Protein AF-A0AAP3Q0Z0-F1 (afdb_monomer_lite)

Radius of gyration: 63.77 Å; chains: 1; bounding box: 153×50×154 Å

Organism: NCBI:txid39491

pLDDT: mean 90.24, std 9.77, range [39.03, 97.56]

Foldseek 3Di:
DDDPVLVLVVVLLVVLVVCVCVLQVQWAWPDKDWDSPDPDIDIDTDTFGKDACDPDDDRMDTDPQVSLVVVVQPDDDDPRHSVNVVVVVSVVVSQVSCVVSVHHDDDPVDDDDDDDPVRVVVVVVVVVVVVVVVVVVVVVVVVVVVVVVVVVVVVVVVVVVVVVVVVVVVVVVVVVVVVVVVVVVVVVVVVVVVVVVVVVVVVVVVVVVVVVVVVVVVVVVVVVVVVVVVVVVVVPPD

Secondary structure (DSSP, 8-state):
---HHHHHHHHHHHHHHHHHHHH-TTEEEEEEEEE-SSSS-EEEEEEEE-B---SSS-SSB--HHHHHHHTT----STT--HHHHHHHHHHHHHHHHHHHTT---------PPP--HHHHHHHHHHHHHHHHHHHHHHHHHHHHHHHHHHHHHHHHHHHHHHHHHHHHHHHHHHHHHHHHHHHHHHHHHHHHHHHHHHHHHHHHHHHHHHHHHHHHHHHHHHHHHHHHHHHHHHTT--

InterPro domains:
  IPR001668 Plasmid recombination enzyme [PF01076] (10-52)

Sequence (238 aa):
MGSSAAEVATWVLKDYVKMFQLRNPQLYMIGAYIHLDEETSHLHLNFVPWVSGCKRGLETKTSLKAALATRGFASEGKGNTEWKQWAEAEKDDIALIMRRYGIDWKKKNMHNPHLSVLDYKKQERVKEVAALEEKLEGAQVVLELKEERIESLEKEIEDKHVSIRKEQSEAQKMLDDTRAETRKLQFEGTDLRLKNSELRLEYSENVDKLTDIRKEIEEDQKEADKWMMISDTAKWQT

Structure (mmCIF, N/CA/C/O backbone):
data_AF-A0AAP3Q0Z0-F1
#
_entry.id   AF-A0AAP3Q0Z0-F1
#
loop_
_atom_site.group_PDB
_atom_site.id
_atom_site.type_symbol
_atom_site.label_atom_id
_atom_site.label_alt_id
_atom_site.label_comp_id
_atom_site.label_asym_id
_atom_site.label_entity_id
_atom_site.label_seq_id
_atom_site.pdbx_PDB_ins_code
_atom_site.Cartn_x
_atom_site.Cartn_y
_atom_site.Cartn_z
_atom_site.occupancy
_atom_site.B_iso_or_equiv
_atom_site.auth_seq_id
_atom_site.auth_comp_id
_atom_site.auth_asym_id
_atom_site.auth_atom_id
_atom_site.pdbx_PDB_model_num
ATOM 1 N N . MET A 1 1 ? 3.457 -19.962 -14.721 1.00 41.78 1 MET A N 1
ATOM 2 C CA . MET A 1 1 ? 2.585 -19.588 -15.853 1.00 41.78 1 MET A CA 1
ATOM 3 C C . MET A 1 1 ? 2.439 -18.079 -15.814 1.00 41.78 1 MET A C 1
ATOM 5 O O . MET A 1 1 ? 2.128 -17.567 -14.746 1.00 41.78 1 MET A O 1
ATOM 9 N N . GLY A 1 2 ? 2.809 -17.376 -16.888 1.00 53.44 2 GLY A N 1
ATOM 10 C CA . GLY A 1 2 ? 2.749 -15.910 -16.934 1.00 53.44 2 GLY A CA 1
ATOM 11 C C . GLY A 1 2 ? 1.301 -15.421 -16.941 1.00 53.44 2 GLY A C 1
ATOM 12 O O . GLY A 1 2 ? 0.410 -16.145 -17.374 1.00 53.44 2 GLY A O 1
ATOM 13 N N . SER A 1 3 ? 1.048 -14.219 -16.427 1.00 66.31 3 SER A N 1
ATOM 14 C CA . SER A 1 3 ? -0.268 -13.586 -16.555 1.00 66.31 3 SER A CA 1
ATOM 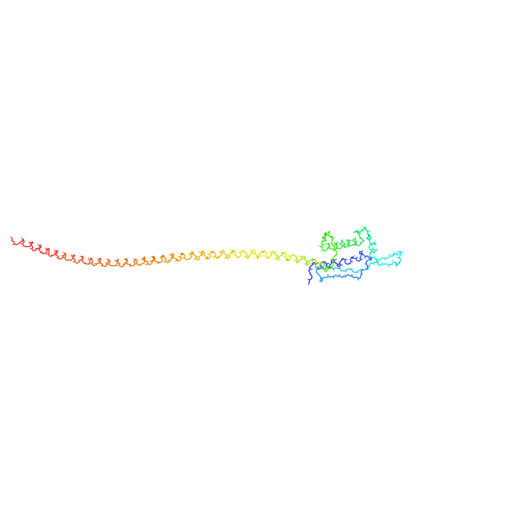15 C C . SER A 1 3 ? -0.587 -13.317 -18.033 1.00 66.31 3 SER A C 1
ATOM 17 O O . SER A 1 3 ? 0.323 -13.113 -18.838 1.00 66.31 3 SER A O 1
ATOM 19 N N . SER A 1 4 ? -1.871 -13.255 -18.401 1.00 75.88 4 SER A N 1
ATOM 20 C CA . SER A 1 4 ? -2.307 -12.922 -19.771 1.00 75.88 4 SER A CA 1
ATOM 21 C C . SER A 1 4 ? -1.691 -11.613 -20.291 1.00 75.88 4 SER A C 1
ATOM 23 O O . SER A 1 4 ? -1.382 -11.489 -21.473 1.00 75.88 4 SER A O 1
ATOM 25 N N . ALA A 1 5 ? -1.427 -10.651 -19.402 1.00 78.50 5 ALA A N 1
ATOM 26 C CA . ALA A 1 5 ? -0.737 -9.406 -19.730 1.00 78.50 5 ALA A CA 1
ATOM 27 C C . ALA A 1 5 ? 0.737 -9.615 -20.132 1.00 78.50 5 ALA A C 1
ATOM 29 O O . ALA A 1 5 ? 1.210 -8.984 -21.078 1.00 78.50 5 ALA A O 1
ATOM 30 N N . ALA A 1 6 ? 1.457 -10.515 -19.453 1.00 79.38 6 ALA A N 1
ATOM 31 C CA . ALA A 1 6 ? 2.850 -10.830 -19.774 1.00 79.38 6 ALA A CA 1
ATOM 32 C C . ALA A 1 6 ? 2.978 -11.524 -21.142 1.00 79.38 6 ALA A C 1
ATOM 34 O O . ALA A 1 6 ? 3.917 -11.265 -21.900 1.00 79.38 6 ALA A O 1
ATOM 35 N N . GLU A 1 7 ? 2.005 -12.364 -21.498 1.00 85.88 7 GLU A N 1
ATOM 36 C CA . GLU A 1 7 ? 1.947 -13.002 -22.815 1.00 85.88 7 GLU A CA 1
ATOM 37 C C . GLU A 1 7 ? 1.731 -11.968 -23.926 1.00 85.88 7 GLU A C 1
ATOM 39 O O . GLU A 1 7 ? 2.482 -11.950 -24.902 1.00 85.88 7 GLU A O 1
ATOM 44 N N . VAL A 1 8 ? 0.774 -11.048 -23.756 1.00 90.56 8 VAL A N 1
ATOM 45 C CA . VAL A 1 8 ? 0.526 -9.965 -24.724 1.00 90.56 8 VAL A CA 1
ATOM 46 C C . VAL A 1 8 ? 1.759 -9.070 -24.886 1.00 90.56 8 VAL A C 1
ATOM 48 O O . VAL A 1 8 ? 2.170 -8.798 -26.015 1.00 90.56 8 VAL A O 1
ATOM 51 N N . ALA A 1 9 ? 2.406 -8.667 -23.787 1.00 89.88 9 ALA A N 1
ATOM 52 C CA . ALA A 1 9 ? 3.641 -7.882 -23.840 1.00 89.88 9 ALA A CA 1
ATOM 53 C C . ALA A 1 9 ? 4.757 -8.612 -24.609 1.00 89.88 9 ALA A C 1
ATOM 55 O O . ALA A 1 9 ? 5.460 -8.008 -25.421 1.00 89.88 9 ALA A O 1
ATOM 56 N N . THR A 1 10 ? 4.874 -9.931 -24.434 1.00 91.31 10 THR A N 1
ATOM 57 C CA . THR A 1 10 ? 5.837 -10.756 -25.176 1.00 91.31 10 THR A CA 1
ATOM 58 C C . THR A 1 10 ? 5.581 -10.709 -26.685 1.00 91.31 10 THR A C 1
ATOM 60 O O . THR A 1 10 ? 6.529 -10.581 -27.464 1.00 91.31 10 THR A O 1
ATOM 63 N N . TRP A 1 11 ? 4.320 -10.792 -27.121 1.00 93.50 11 TRP A N 1
ATOM 64 C CA . TRP A 1 11 ? 3.963 -10.705 -28.542 1.00 93.50 11 TRP A CA 1
ATOM 65 C C . TRP A 1 11 ? 4.276 -9.333 -29.140 1.00 93.50 11 TRP A C 1
ATOM 67 O O . TRP A 1 11 ? 4.889 -9.259 -30.208 1.00 93.50 11 TRP A O 1
ATOM 77 N N . VAL A 1 12 ? 3.956 -8.260 -28.413 1.00 94.81 12 VAL A N 1
ATOM 78 C CA . VAL A 1 12 ? 4.310 -6.882 -28.788 1.00 94.81 12 VAL A CA 1
ATOM 79 C C . VAL A 1 12 ? 5.819 -6.747 -29.000 1.00 94.81 12 VAL A C 1
ATOM 81 O O . VAL A 1 12 ? 6.250 -6.263 -30.048 1.00 94.81 12 VAL A O 1
ATOM 84 N N . LEU A 1 13 ? 6.630 -7.200 -28.036 1.00 94.75 13 LEU A N 1
ATOM 85 C CA . LEU A 1 13 ? 8.091 -7.102 -28.109 1.00 94.75 13 LEU A CA 1
ATOM 86 C C . LEU A 1 13 ? 8.658 -7.927 -29.271 1.00 94.75 13 LEU A C 1
ATOM 88 O O . LEU A 1 13 ? 9.524 -7.442 -29.997 1.00 94.75 13 LEU A O 1
ATOM 92 N N . LYS A 1 14 ? 8.142 -9.140 -29.505 1.00 93.88 14 LYS A N 1
ATOM 93 C CA . LYS A 1 14 ? 8.551 -9.976 -30.647 1.00 93.88 14 LYS A CA 1
ATOM 94 C C . LYS A 1 14 ? 8.275 -9.291 -31.985 1.00 93.88 14 LYS A C 1
ATOM 96 O O . LYS A 1 14 ? 9.141 -9.295 -32.860 1.00 93.88 14 LYS A O 1
ATOM 101 N N . ASP A 1 15 ? 7.099 -8.698 -32.158 1.00 95.12 15 ASP A N 1
ATOM 102 C CA . ASP A 1 15 ? 6.760 -7.992 -33.395 1.00 95.12 15 ASP A CA 1
ATOM 103 C C . ASP A 1 15 ? 7.552 -6.696 -33.567 1.00 95.12 15 ASP A C 1
ATOM 105 O O . ASP A 1 15 ? 7.941 -6.355 -34.687 1.00 95.12 15 ASP A O 1
ATOM 109 N N . TYR A 1 16 ? 7.855 -6.008 -32.466 1.00 96.06 16 TYR A N 1
ATOM 110 C CA . TYR A 1 16 ? 8.749 -4.860 -32.489 1.00 96.06 16 TYR A CA 1
ATOM 111 C C . TYR A 1 16 ? 10.149 -5.244 -32.980 1.00 96.06 16 TYR A C 1
ATOM 113 O O . TYR A 1 16 ? 10.637 -4.611 -33.916 1.00 96.06 16 TYR A O 1
ATOM 121 N N . VAL A 1 17 ? 10.748 -6.320 -32.450 1.00 94.88 17 VAL A N 1
ATOM 122 C CA . VAL A 1 17 ? 12.064 -6.831 -32.890 1.00 94.88 17 VAL A CA 1
ATOM 123 C C . VAL A 1 17 ? 12.068 -7.162 -34.383 1.00 94.88 17 VAL A C 1
ATOM 125 O O . VAL A 1 17 ? 12.974 -6.734 -35.098 1.00 94.88 17 VAL A O 1
ATOM 128 N N . LYS A 1 18 ? 11.046 -7.880 -34.877 1.00 91.75 18 LYS A N 1
ATOM 129 C CA . LYS A 1 18 ? 10.936 -8.250 -36.304 1.00 91.75 18 LYS A CA 1
ATOM 130 C C . LYS A 1 18 ? 10.969 -7.029 -37.221 1.00 91.75 18 LYS A C 1
ATOM 132 O O . LYS A 1 18 ? 11.585 -7.062 -38.281 1.00 91.75 18 LYS A O 1
ATOM 137 N N . MET A 1 19 ? 10.298 -5.956 -36.813 1.00 93.69 19 MET A N 1
ATOM 138 C CA . MET A 1 19 ? 10.189 -4.742 -37.615 1.00 93.69 19 MET A CA 1
ATOM 139 C C . MET A 1 19 ? 11.353 -3.767 -37.379 1.00 93.69 19 MET A C 1
ATOM 141 O O . MET A 1 19 ? 11.610 -2.919 -38.229 1.00 93.69 19 MET A O 1
ATOM 145 N N . PHE A 1 20 ? 12.084 -3.894 -36.267 1.00 94.81 20 PHE A N 1
ATOM 146 C CA . PHE A 1 20 ? 13.170 -2.985 -35.898 1.00 94.81 20 PHE A CA 1
ATOM 147 C C . PHE A 1 20 ? 14.290 -2.957 -36.941 1.00 94.81 20 PHE A C 1
ATOM 149 O O . PHE A 1 20 ? 14.682 -1.879 -37.378 1.00 94.81 20 PHE A O 1
ATOM 156 N N . GLN A 1 21 ? 14.776 -4.122 -37.386 1.00 91.00 21 GLN A N 1
ATOM 157 C CA . GLN A 1 21 ? 15.863 -4.199 -38.373 1.00 91.00 21 GLN A CA 1
ATOM 158 C C . GLN A 1 21 ? 15.444 -3.652 -39.745 1.00 91.00 21 GLN A C 1
ATOM 160 O O . GLN A 1 21 ? 16.255 -3.027 -40.427 1.00 91.00 21 GLN A O 1
ATOM 165 N N . LEU A 1 22 ? 14.180 -3.859 -40.136 1.00 92.19 22 LEU A N 1
ATOM 166 C CA . LEU A 1 22 ? 13.620 -3.335 -41.387 1.00 92.19 22 LEU A CA 1
ATOM 167 C C . LEU A 1 22 ? 13.533 -1.810 -41.361 1.00 92.19 22 LEU A C 1
ATOM 169 O O . LEU A 1 22 ? 13.859 -1.151 -42.346 1.00 92.19 22 LEU A O 1
ATOM 173 N N . ARG A 1 23 ? 13.123 -1.245 -40.220 1.00 93.94 23 ARG A N 1
ATOM 174 C CA . ARG A 1 23 ? 13.139 0.202 -40.012 1.00 93.94 23 ARG A CA 1
ATOM 175 C C . ARG A 1 23 ? 14.567 0.724 -39.899 1.00 93.94 23 ARG A C 1
ATOM 177 O O . ARG A 1 23 ? 14.834 1.794 -40.413 1.00 93.94 23 ARG A O 1
ATOM 184 N N . ASN A 1 24 ? 15.511 -0.007 -39.316 1.00 94.25 24 ASN A N 1
ATOM 185 C CA . ASN A 1 24 ? 16.861 0.495 -39.048 1.00 94.25 24 ASN A CA 1
ATOM 186 C C . ASN A 1 24 ? 17.957 -0.287 -39.803 1.00 94.25 24 ASN A C 1
ATOM 188 O O . ASN A 1 24 ? 18.766 -0.961 -39.167 1.00 94.25 24 ASN A O 1
ATOM 192 N N . PRO A 1 25 ? 18.051 -0.189 -41.146 1.00 93.44 25 PRO A N 1
ATOM 193 C CA . PRO A 1 25 ? 19.001 -0.992 -41.927 1.00 93.44 25 PRO A CA 1
ATOM 194 C C . PRO A 1 25 ? 20.481 -0.673 -41.638 1.00 93.44 25 PRO A C 1
ATOM 196 O O . PRO A 1 25 ? 21.344 -1.533 -41.800 1.00 93.44 25 PRO A O 1
ATOM 199 N N . GLN A 1 26 ? 20.789 0.537 -41.161 1.00 95.31 26 GLN A N 1
ATOM 200 C CA . GLN A 1 26 ? 22.139 0.944 -40.743 1.00 95.31 26 GLN A CA 1
ATOM 201 C C . GLN A 1 26 ? 22.488 0.540 -39.301 1.00 95.31 26 GLN A C 1
ATOM 203 O O . GLN A 1 26 ? 23.598 0.806 -38.838 1.00 95.31 26 GLN A O 1
ATOM 208 N N . LEU A 1 27 ? 21.563 -0.097 -38.576 1.00 95.31 27 LEU A N 1
ATOM 209 C CA . LEU A 1 27 ? 21.809 -0.685 -37.261 1.00 95.31 27 LEU A CA 1
ATOM 210 C C . LEU A 1 27 ? 21.825 -2.202 -37.426 1.00 95.31 27 LEU A C 1
ATOM 212 O O . LEU A 1 27 ? 20.778 -2.838 -37.500 1.00 95.31 27 LEU A O 1
ATOM 216 N N . TYR A 1 28 ? 23.018 -2.781 -37.534 1.00 94.25 28 TYR A N 1
ATOM 217 C CA . TYR A 1 28 ? 23.162 -4.223 -37.695 1.00 94.25 28 TYR A CA 1
ATOM 218 C C . TYR A 1 28 ? 22.896 -4.921 -36.360 1.00 94.25 28 TYR A C 1
ATOM 220 O O . TYR A 1 28 ? 23.685 -4.779 -35.423 1.00 94.25 28 TYR A O 1
ATOM 228 N N . MET A 1 29 ? 21.789 -5.654 -36.258 1.00 94.69 29 MET A N 1
ATOM 229 C CA . MET A 1 29 ? 21.414 -6.384 -35.049 1.00 94.69 29 MET A CA 1
ATOM 230 C C . MET A 1 29 ? 22.362 -7.562 -34.788 1.00 94.69 29 MET A C 1
ATOM 232 O O . MET A 1 29 ? 22.458 -8.488 -35.587 1.00 94.69 29 MET A O 1
ATOM 236 N N . ILE A 1 30 ? 23.024 -7.549 -33.629 1.00 94.81 30 ILE A N 1
ATOM 237 C CA . ILE A 1 30 ? 23.806 -8.683 -33.114 1.00 94.81 30 ILE A CA 1
ATOM 238 C C . ILE A 1 30 ? 22.897 -9.636 -32.332 1.00 94.81 30 ILE A C 1
ATOM 240 O O . ILE A 1 30 ? 23.061 -10.850 -32.400 1.00 94.81 30 ILE A O 1
ATOM 244 N N . GLY A 1 31 ? 21.943 -9.094 -31.572 1.00 94.25 31 GLY A N 1
ATOM 245 C CA . GLY A 1 31 ? 21.047 -9.906 -30.756 1.00 94.25 31 GLY A CA 1
ATOM 246 C C . GLY A 1 31 ? 19.903 -9.114 -30.138 1.00 94.25 31 GLY A C 1
ATOM 247 O O . GLY A 1 31 ? 20.003 -7.904 -29.935 1.00 94.25 31 GLY A O 1
ATOM 248 N N . ALA A 1 32 ? 18.819 -9.825 -29.837 1.00 95.88 32 ALA A N 1
ATOM 249 C CA . ALA A 1 32 ? 17.636 -9.310 -29.164 1.00 95.88 32 ALA A CA 1
ATOM 250 C C . ALA A 1 32 ? 17.252 -10.270 -28.029 1.00 95.88 32 ALA A C 1
ATOM 252 O O . ALA A 1 32 ? 17.021 -11.453 -28.284 1.00 95.88 32 ALA A O 1
ATOM 253 N N . TYR A 1 33 ? 17.189 -9.767 -26.797 1.00 94.56 33 TYR A N 1
ATOM 254 C CA . TYR A 1 33 ? 16.967 -10.574 -25.593 1.00 94.56 33 TYR A CA 1
ATOM 255 C C . TYR A 1 33 ? 15.736 -10.069 -24.851 1.00 94.56 33 TYR A C 1
ATOM 257 O O . TYR A 1 33 ? 15.690 -8.906 -24.457 1.00 94.56 33 TYR A O 1
ATOM 265 N N . ILE A 1 34 ? 14.735 -10.932 -24.685 1.00 93.12 34 ILE A N 1
ATOM 266 C CA . ILE A 1 34 ? 13.505 -10.616 -23.954 1.00 93.12 34 ILE A CA 1
ATOM 267 C C . ILE A 1 34 ? 13.600 -11.262 -22.573 1.00 93.12 34 ILE A C 1
ATOM 269 O O . ILE A 1 34 ? 13.694 -12.485 -22.484 1.00 93.12 34 ILE A O 1
ATOM 273 N N . HIS A 1 35 ? 13.536 -10.448 -21.523 1.00 91.69 35 HIS A N 1
ATOM 274 C CA . HIS A 1 35 ? 13.461 -10.907 -20.138 1.00 91.69 35 HIS A CA 1
ATOM 275 C C . HIS A 1 35 ? 12.004 -10.944 -19.692 1.00 91.69 35 HIS A C 1
ATOM 277 O O . HIS A 1 35 ? 11.282 -9.953 -19.821 1.00 91.69 35 HIS A O 1
ATOM 283 N N . LEU A 1 36 ? 11.578 -12.105 -19.197 1.00 89.19 36 LEU A N 1
ATOM 284 C CA . LEU A 1 36 ? 10.226 -12.366 -18.677 1.00 89.19 36 LEU A CA 1
ATOM 285 C C 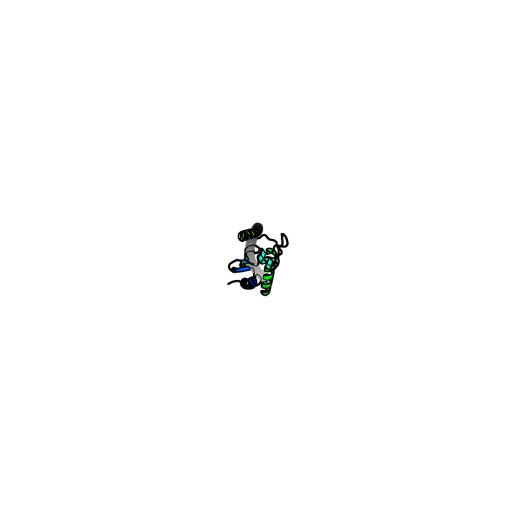. LEU A 1 36 ? 10.251 -12.803 -17.204 1.00 89.19 36 LEU A C 1
ATOM 287 O O . LEU A 1 36 ? 9.208 -13.080 -16.621 1.00 89.19 36 LEU A O 1
ATOM 291 N N . ASP A 1 37 ? 11.447 -12.906 -16.635 1.00 87.44 37 ASP A N 1
ATOM 292 C CA . ASP A 1 37 ? 11.773 -13.366 -15.288 1.00 87.44 37 ASP A CA 1
ATOM 293 C C . ASP A 1 37 ? 11.976 -12.214 -14.288 1.00 87.44 37 ASP A C 1
ATOM 295 O O . ASP A 1 37 ? 12.210 -12.450 -13.105 1.00 87.44 37 ASP A O 1
ATOM 299 N N . GLU A 1 38 ? 11.843 -10.968 -14.745 1.00 86.12 38 GLU A N 1
ATOM 300 C CA . GLU A 1 38 ? 11.889 -9.763 -13.916 1.00 86.12 38 GLU A CA 1
ATOM 301 C C . GLU A 1 38 ? 10.489 -9.181 -13.654 1.00 86.12 38 GLU A C 1
ATOM 303 O O . GLU A 1 38 ? 9.493 -9.604 -14.238 1.00 86.12 38 GLU A O 1
ATOM 308 N N . GLU A 1 39 ? 10.408 -8.173 -12.779 1.00 83.56 39 GLU A N 1
ATOM 309 C CA . GLU A 1 39 ? 9.147 -7.522 -12.384 1.00 83.56 39 GLU A CA 1
ATOM 310 C C . GLU A 1 39 ? 8.382 -6.919 -13.575 1.00 83.56 39 GLU A C 1
ATOM 312 O O . GLU A 1 39 ? 7.152 -6.933 -13.606 1.00 83.56 39 GLU A O 1
ATOM 317 N N . THR A 1 40 ? 9.105 -6.429 -14.587 1.00 85.00 40 THR A N 1
ATOM 318 C CA . THR A 1 40 ? 8.519 -5.968 -15.850 1.00 85.00 40 THR A CA 1
ATOM 319 C C . THR A 1 40 ? 9.215 -6.633 -17.030 1.00 85.00 40 THR A C 1
ATOM 321 O O . THR A 1 40 ? 10.447 -6.673 -17.106 1.00 85.00 40 THR A O 1
ATOM 324 N N . SER A 1 41 ? 8.423 -7.145 -17.975 1.00 87.44 41 SER A N 1
ATOM 325 C CA . SER A 1 41 ? 8.961 -7.715 -19.209 1.00 87.44 41 SER A CA 1
ATOM 326 C C . SER A 1 41 ? 9.648 -6.627 -20.028 1.00 87.44 41 SER A C 1
ATOM 328 O O . SER A 1 41 ? 9.014 -5.617 -20.352 1.00 87.44 41 SER A O 1
ATOM 330 N N . HIS A 1 42 ? 10.905 -6.835 -20.407 1.00 91.81 42 HIS A N 1
ATOM 331 C CA . HIS A 1 42 ? 11.664 -5.850 -21.173 1.00 91.81 42 HIS A CA 1
ATOM 332 C C . HIS A 1 42 ? 12.582 -6.507 -22.210 1.00 91.81 42 HIS A C 1
ATOM 334 O O . HIS A 1 42 ? 12.831 -7.712 -22.189 1.00 91.81 42 HIS A O 1
ATOM 340 N N . LEU A 1 43 ? 13.040 -5.696 -23.164 1.00 93.88 43 LEU A N 1
ATOM 341 C CA . LEU A 1 43 ? 13.811 -6.117 -24.329 1.00 93.88 4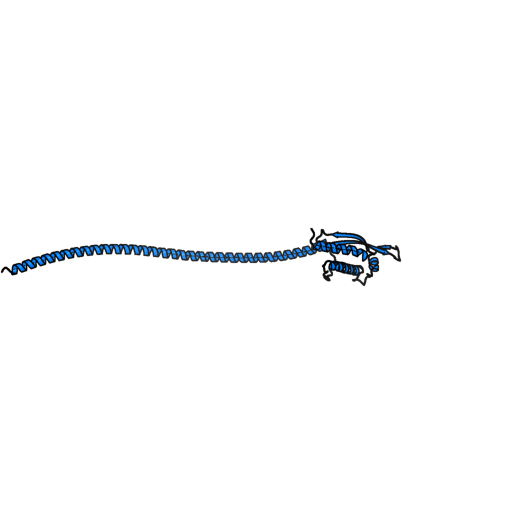3 LEU A CA 1
ATOM 342 C C . LEU A 1 43 ? 15.140 -5.361 -24.378 1.00 93.88 43 LEU A C 1
ATOM 344 O O . LEU A 1 43 ? 15.143 -4.131 -24.390 1.00 93.88 43 LEU A O 1
ATOM 348 N N . HIS A 1 44 ? 16.244 -6.095 -24.513 1.00 95.31 44 HIS A N 1
ATOM 349 C CA . HIS A 1 44 ? 17.546 -5.537 -24.885 1.00 95.31 44 HIS A CA 1
ATOM 350 C C . HIS A 1 44 ? 17.813 -5.762 -26.369 1.00 95.31 44 HIS A C 1
ATOM 352 O O . HIS A 1 44 ? 17.701 -6.885 -26.864 1.00 95.31 44 HIS A O 1
ATOM 358 N N . LEU A 1 45 ? 18.190 -4.694 -27.073 1.00 95.44 45 LEU A N 1
ATOM 359 C CA . LEU A 1 45 ? 18.621 -4.727 -28.469 1.00 95.44 45 LEU A CA 1
ATOM 360 C C . LEU A 1 45 ? 20.106 -4.378 -28.548 1.00 95.44 45 LEU A C 1
ATOM 362 O O . LEU A 1 45 ? 20.497 -3.252 -28.250 1.00 95.44 45 LEU A O 1
ATOM 366 N N . ASN A 1 46 ? 20.915 -5.328 -29.009 1.00 96.25 46 ASN A N 1
ATOM 367 C CA . ASN A 1 46 ? 22.339 -5.126 -29.240 1.00 96.25 46 ASN A CA 1
ATOM 368 C C . ASN A 1 46 ? 22.577 -4.968 -30.738 1.00 96.25 46 ASN A C 1
ATOM 370 O O . ASN A 1 46 ? 22.295 -5.888 -31.509 1.00 96.25 46 ASN A O 1
ATOM 374 N N . PHE A 1 47 ? 23.120 -3.826 -31.152 1.00 95.38 47 PHE A N 1
ATOM 375 C CA . PHE A 1 47 ? 23.381 -3.531 -32.557 1.00 95.38 47 PHE A CA 1
ATOM 376 C C . PHE A 1 47 ? 24.696 -2.782 -32.765 1.00 95.38 47 PHE A C 1
ATOM 378 O O . PHE A 1 47 ? 25.179 -2.072 -31.882 1.00 95.38 47 PHE A O 1
ATOM 385 N N . VAL A 1 48 ? 25.251 -2.907 -33.971 1.00 95.81 48 VAL A N 1
ATOM 386 C CA . VAL A 1 48 ? 26.396 -2.121 -34.439 1.00 95.81 48 VAL A CA 1
ATOM 387 C C . VAL A 1 48 ? 25.906 -1.105 -35.467 1.00 95.81 48 VAL A C 1
ATOM 389 O O . VAL A 1 48 ? 25.414 -1.504 -36.526 1.00 95.81 48 VAL A O 1
ATOM 392 N N . PRO A 1 49 ? 26.030 0.205 -35.203 1.00 96.06 49 PRO A N 1
ATOM 393 C CA . PRO A 1 49 ? 25.724 1.208 -36.207 1.00 96.06 49 PRO A CA 1
ATOM 394 C C . PRO A 1 49 ? 26.822 1.234 -37.268 1.00 96.06 49 PRO A C 1
ATOM 396 O O . PRO A 1 49 ? 28.008 1.245 -36.928 1.00 96.06 49 PRO A O 1
ATOM 399 N N . TRP A 1 50 ? 26.445 1.317 -38.539 1.00 95.25 50 TRP A N 1
ATOM 400 C CA . TRP A 1 50 ? 27.394 1.421 -39.642 1.00 95.25 50 TRP A CA 1
ATOM 401 C C . TRP A 1 50 ? 26.935 2.429 -40.697 1.00 95.25 50 TRP A C 1
ATOM 403 O O . TRP A 1 50 ? 25.753 2.728 -40.838 1.00 95.25 50 TRP A O 1
ATOM 413 N N . VAL A 1 51 ? 27.892 2.978 -41.438 1.00 94.44 51 VAL A N 1
ATOM 414 C CA . VAL A 1 51 ? 27.641 3.867 -42.575 1.00 94.44 51 VAL A CA 1
ATOM 415 C C . VAL A 1 51 ? 28.717 3.643 -43.635 1.00 94.44 51 VAL A C 1
ATOM 417 O O . VAL A 1 51 ? 29.897 3.548 -43.290 1.00 94.44 51 VAL A O 1
ATOM 420 N N . SER A 1 52 ? 28.326 3.548 -44.906 1.00 92.38 52 SER A N 1
ATOM 421 C CA . SER A 1 52 ? 29.232 3.473 -46.064 1.00 92.38 52 SER A CA 1
ATOM 422 C C . SER A 1 52 ? 29.279 4.800 -46.833 1.00 92.38 52 SER A C 1
ATOM 424 O O . SER A 1 52 ? 28.539 5.738 -46.529 1.00 92.38 52 SER A O 1
ATOM 426 N N . GLY A 1 53 ? 30.180 4.919 -47.814 1.00 89.69 53 GLY A N 1
ATOM 427 C CA . GLY A 1 53 ? 30.328 6.137 -48.622 1.00 89.69 53 GLY A CA 1
ATOM 428 C C . GLY A 1 53 ? 31.029 7.289 -47.890 1.00 89.69 53 GLY A C 1
ATOM 429 O O . GLY A 1 53 ? 30.875 8.460 -48.247 1.00 89.69 53 GLY A O 1
ATOM 430 N N . CYS A 1 54 ? 31.806 6.982 -46.847 1.00 86.75 54 CYS A N 1
ATOM 431 C CA . CYS A 1 54 ? 32.565 7.985 -46.110 1.00 86.75 54 CYS A CA 1
ATOM 432 C C . CYS A 1 54 ? 33.704 8.565 -46.970 1.00 86.75 54 CYS A C 1
ATOM 434 O O . CYS A 1 54 ? 34.635 7.861 -47.340 1.00 86.75 54 CYS A O 1
ATOM 436 N N . LYS A 1 55 ? 33.688 9.884 -47.221 1.00 85.06 55 LYS A N 1
ATOM 437 C CA . LYS A 1 55 ? 34.691 10.576 -48.068 1.00 85.06 55 LYS A CA 1
ATOM 438 C C . LYS A 1 55 ? 36.090 10.717 -47.449 1.00 85.06 55 LYS A C 1
ATOM 440 O O . LYS A 1 55 ? 37.034 11.082 -48.140 1.00 85.06 55 LYS A O 1
ATOM 445 N N . ARG A 1 56 ? 36.227 10.528 -46.135 1.00 84.12 56 ARG A N 1
ATOM 446 C CA . ARG A 1 56 ? 37.488 10.692 -45.390 1.00 84.12 56 ARG A CA 1
ATOM 447 C C . ARG A 1 56 ? 37.764 9.440 -44.571 1.00 84.12 56 ARG A C 1
ATOM 449 O O . ARG A 1 56 ? 36.935 9.100 -43.731 1.00 84.12 56 ARG A O 1
ATOM 456 N N . GLY A 1 57 ? 38.939 8.830 -44.712 1.00 85.62 57 GLY A N 1
ATOM 457 C CA . GLY A 1 57 ? 39.320 7.607 -43.988 1.00 85.62 57 GLY A CA 1
ATOM 458 C C . GLY A 1 57 ? 38.652 6.352 -44.560 1.00 85.62 57 GLY A C 1
ATOM 459 O O . GLY A 1 57 ? 38.443 6.283 -45.764 1.00 85.62 57 GLY A O 1
ATOM 460 N N . LEU A 1 58 ? 38.327 5.374 -43.703 1.00 89.00 58 LEU A N 1
ATOM 461 C CA . LEU A 1 58 ? 37.659 4.129 -44.115 1.00 89.00 58 LEU A CA 1
ATOM 462 C C . LEU A 1 58 ? 36.331 4.401 -44.837 1.00 89.00 58 LEU A C 1
ATOM 464 O O . LEU A 1 58 ? 35.555 5.241 -44.377 1.00 89.00 58 LEU A O 1
ATOM 468 N N . GLU A 1 59 ? 36.069 3.653 -45.913 1.00 91.56 59 GLU A N 1
ATOM 469 C CA . GLU A 1 59 ? 34.830 3.733 -46.702 1.00 91.56 59 GLU A CA 1
ATOM 470 C C . GLU A 1 59 ? 33.592 3.406 -45.858 1.00 91.56 59 GLU A C 1
ATOM 472 O O . GLU A 1 59 ? 32.576 4.100 -45.954 1.00 91.56 59 GLU A O 1
ATOM 477 N N . THR A 1 60 ? 33.710 2.390 -44.995 1.00 93.75 60 THR A N 1
ATOM 478 C CA . THR A 1 60 ? 32.683 1.980 -44.032 1.00 93.75 60 THR A CA 1
ATOM 479 C C . THR A 1 60 ? 33.163 2.228 -42.607 1.00 93.75 60 THR A C 1
ATOM 481 O O . THR A 1 60 ? 34.288 1.871 -42.252 1.00 93.75 60 THR A O 1
ATOM 484 N N . LYS A 1 61 ? 32.318 2.851 -41.780 1.00 93.69 61 LYS A N 1
ATOM 485 C CA . LYS A 1 61 ? 32.647 3.216 -40.395 1.00 93.69 61 LYS A CA 1
ATOM 486 C C . LYS A 1 61 ? 31.520 2.914 -39.430 1.00 93.69 61 LYS A C 1
ATOM 488 O O . LYS A 1 61 ? 30.350 2.930 -39.803 1.00 93.69 61 LYS A O 1
ATOM 493 N N . THR A 1 62 ? 31.888 2.755 -38.164 1.00 94.12 62 THR A N 1
ATOM 494 C CA . THR A 1 62 ? 30.948 2.677 -37.053 1.00 94.12 62 THR A CA 1
ATOM 495 C C . THR A 1 62 ? 30.655 4.075 -36.513 1.00 94.12 62 THR A C 1
ATOM 497 O O . THR A 1 62 ? 31.526 4.772 -35.995 1.00 94.12 62 THR A O 1
ATOM 500 N N . SER A 1 63 ? 29.419 4.540 -36.680 1.00 92.56 63 SER A N 1
ATOM 501 C CA . SER A 1 63 ? 28.982 5.826 -36.133 1.00 92.56 63 SER A CA 1
ATOM 502 C C . SER A 1 63 ? 27.469 5.851 -35.996 1.00 92.56 63 SER A C 1
ATOM 504 O O . SER A 1 63 ? 26.759 5.881 -36.998 1.00 92.56 63 SER A O 1
ATOM 506 N N . LEU A 1 64 ? 26.976 5.887 -34.753 1.00 93.69 64 LEU A N 1
ATOM 507 C CA . LEU A 1 64 ? 25.538 5.984 -34.494 1.00 93.69 64 LEU A CA 1
ATOM 508 C C . LEU A 1 64 ? 24.959 7.272 -35.079 1.00 93.69 64 LEU A C 1
ATOM 510 O O . LEU A 1 64 ? 23.940 7.236 -35.753 1.00 93.69 64 LEU A O 1
ATOM 514 N N . LYS A 1 65 ? 25.650 8.400 -34.889 1.00 92.88 65 LYS A N 1
ATOM 515 C CA . LYS A 1 65 ? 25.210 9.696 -35.413 1.00 92.88 65 LYS A CA 1
ATOM 516 C C . LYS A 1 65 ? 25.044 9.671 -36.935 1.00 92.88 65 LYS A C 1
ATOM 518 O O . LYS A 1 65 ? 24.017 10.103 -37.442 1.00 92.88 65 LYS A O 1
ATOM 523 N N . ALA A 1 66 ? 26.038 9.154 -37.660 1.00 92.38 66 ALA A N 1
ATOM 524 C CA . ALA A 1 66 ? 25.970 9.089 -39.117 1.00 92.38 66 ALA A CA 1
ATOM 525 C C . ALA A 1 66 ? 24.924 8.073 -39.599 1.00 92.38 66 ALA A C 1
ATOM 527 O O . ALA A 1 66 ? 24.191 8.372 -40.535 1.00 92.38 66 ALA A O 1
ATOM 528 N N . ALA A 1 67 ? 24.809 6.917 -38.935 1.00 94.25 67 ALA A N 1
ATOM 529 C CA . ALA A 1 67 ? 23.777 5.924 -39.227 1.00 94.25 67 ALA A CA 1
ATOM 530 C C . ALA A 1 67 ? 22.367 6.519 -39.071 1.00 94.25 67 ALA A C 1
ATOM 532 O O . ALA A 1 67 ? 21.552 6.409 -39.983 1.00 94.25 67 ALA A O 1
ATOM 533 N N . LEU A 1 68 ? 22.096 7.229 -37.971 1.00 95.12 68 LEU A N 1
ATOM 534 C CA . LEU A 1 68 ? 20.811 7.900 -37.748 1.00 95.12 68 LEU A CA 1
ATOM 535 C C . LEU A 1 68 ? 20.552 9.021 -38.767 1.00 95.12 68 LEU A C 1
ATOM 537 O O . LEU A 1 68 ? 19.433 9.146 -39.264 1.00 95.12 68 LEU A O 1
ATOM 541 N N . ALA A 1 69 ? 21.587 9.765 -39.165 1.00 92.44 69 ALA A N 1
ATOM 542 C CA . ALA A 1 69 ? 21.469 10.788 -40.202 1.00 92.44 69 ALA A CA 1
ATOM 543 C C . ALA A 1 69 ? 21.038 10.220 -41.565 1.00 92.44 69 ALA A C 1
ATOM 545 O O . ALA A 1 69 ? 20.297 10.884 -42.285 1.00 92.44 69 ALA A O 1
ATOM 546 N N . THR A 1 70 ? 21.412 8.978 -41.909 1.00 91.25 70 THR A N 1
ATOM 547 C CA . THR A 1 70 ? 20.922 8.334 -43.149 1.00 91.25 70 THR A CA 1
ATOM 548 C C . THR A 1 70 ? 19.409 8.086 -43.150 1.00 91.25 70 THR A C 1
ATOM 550 O O . THR A 1 70 ? 18.809 7.987 -44.217 1.00 91.25 70 THR A O 1
ATOM 553 N N . ARG A 1 71 ? 18.782 8.041 -41.966 1.00 91.31 71 ARG A N 1
ATOM 554 C CA . ARG A 1 71 ? 17.322 7.971 -41.783 1.00 91.31 71 ARG A CA 1
ATOM 555 C C . ARG A 1 71 ? 16.664 9.345 -41.628 1.00 91.31 71 ARG A C 1
ATOM 557 O O . ARG A 1 71 ? 15.470 9.415 -41.364 1.00 91.31 71 ARG A O 1
ATOM 564 N N . GLY A 1 72 ? 17.421 10.428 -41.793 1.00 92.00 72 GLY A N 1
ATOM 565 C CA . GLY A 1 72 ? 16.913 11.794 -41.681 1.00 92.00 72 GLY A CA 1
ATOM 566 C C . GLY A 1 72 ? 16.887 12.355 -40.259 1.00 92.00 72 GLY A C 1
ATOM 567 O O . GLY A 1 72 ? 16.400 13.463 -40.070 1.00 92.00 72 GLY A O 1
ATOM 568 N N . PHE A 1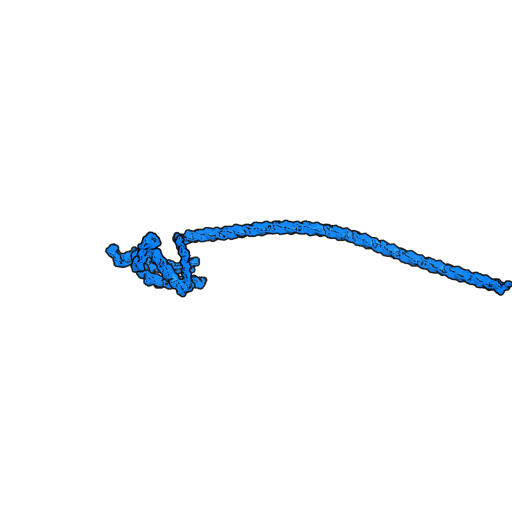 73 ? 17.435 11.648 -39.265 1.00 93.44 73 PHE A N 1
ATOM 569 C CA . PHE A 1 73 ? 17.584 12.198 -37.916 1.00 93.44 73 PHE A CA 1
ATOM 570 C C . PHE A 1 73 ? 18.838 13.073 -37.852 1.00 93.44 73 PHE A C 1
ATOM 572 O O . PHE A 1 73 ? 19.959 12.566 -37.909 1.00 93.44 73 PHE A O 1
ATOM 579 N N . ALA A 1 74 ? 18.655 14.386 -37.726 1.00 90.19 74 ALA A N 1
ATOM 580 C CA . ALA A 1 74 ? 19.732 15.375 -37.661 1.00 90.19 74 ALA A CA 1
ATOM 581 C C . ALA A 1 74 ? 19.579 16.248 -36.407 1.00 90.19 74 ALA A C 1
ATOM 583 O O . ALA A 1 74 ? 18.467 16.619 -36.046 1.00 90.19 74 ALA A O 1
ATOM 584 N N . SER A 1 75 ? 20.679 16.580 -35.721 1.00 89.50 75 SER A N 1
ATOM 585 C CA . SER A 1 75 ? 20.619 17.411 -34.515 1.00 89.50 75 SER A CA 1
ATOM 586 C C . SER A 1 75 ? 20.153 18.823 -34.849 1.00 89.50 75 SER A C 1
ATOM 588 O O . SER A 1 75 ? 20.775 19.531 -35.639 1.00 89.50 75 SER A O 1
ATOM 590 N N . GLU A 1 76 ? 19.117 19.258 -34.141 1.00 87.88 76 GLU A N 1
ATOM 591 C CA . GLU A 1 76 ? 18.551 20.602 -34.202 1.00 87.88 76 GLU A CA 1
ATOM 592 C C . GLU A 1 76 ? 18.803 21.311 -32.860 1.00 87.88 76 GLU A C 1
ATOM 594 O O . GLU A 1 76 ? 17.938 21.433 -31.992 1.00 87.88 76 GLU A O 1
ATOM 599 N N . GLY A 1 77 ? 20.047 21.745 -32.644 1.00 83.62 77 GLY A N 1
ATOM 600 C CA . GLY A 1 77 ? 20.447 22.473 -31.436 1.00 83.62 77 GLY A CA 1
ATOM 601 C C . GLY A 1 77 ? 20.663 21.601 -30.188 1.00 83.62 77 GLY A C 1
ATOM 602 O O . GLY A 1 77 ? 20.651 20.372 -30.232 1.00 83.62 77 GLY A O 1
ATOM 603 N N . LYS A 1 78 ? 20.901 22.257 -29.040 1.00 76.06 78 LYS A N 1
ATOM 604 C CA . LYS A 1 78 ? 21.380 21.605 -27.799 1.00 76.06 78 LYS A CA 1
ATOM 605 C C . LYS A 1 78 ? 20.390 20.614 -27.164 1.00 76.06 78 LYS A C 1
ATOM 607 O O . LYS A 1 78 ? 20.817 19.767 -26.389 1.00 76.06 78 LYS A O 1
ATOM 612 N N . GLY A 1 79 ? 19.092 20.724 -27.455 1.00 77.56 79 GLY A N 1
ATOM 613 C CA . GLY A 1 79 ? 18.033 19.942 -26.797 1.00 77.56 79 GLY A CA 1
ATOM 614 C C . GLY A 1 79 ? 17.319 18.912 -27.681 1.00 77.56 79 GLY A C 1
ATOM 615 O O . GLY A 1 79 ? 16.494 18.154 -27.161 1.00 77.56 79 GLY A O 1
ATOM 616 N N . ASN A 1 80 ? 17.610 18.886 -28.988 1.00 84.31 80 ASN A N 1
ATOM 617 C CA . ASN A 1 80 ? 16.997 17.992 -29.972 1.00 84.31 80 ASN A CA 1
ATOM 618 C C . ASN A 1 80 ? 18.088 17.266 -30.774 1.00 84.31 80 ASN A C 1
ATOM 620 O O . ASN A 1 80 ? 18.427 17.639 -31.894 1.00 84.31 80 ASN A O 1
ATOM 624 N N . THR A 1 81 ? 18.717 16.273 -30.148 1.00 90.69 81 THR A N 1
ATOM 625 C CA . THR A 1 81 ? 19.777 15.472 -30.776 1.00 90.69 81 THR A CA 1
ATOM 626 C C . THR A 1 81 ? 19.191 14.428 -31.725 1.00 90.69 81 THR A C 1
ATOM 628 O O . THR A 1 81 ? 18.027 14.049 -31.587 1.00 90.69 81 THR A O 1
ATOM 631 N N . GLU A 1 82 ? 20.011 13.893 -32.636 1.00 92.25 82 GLU A N 1
ATOM 632 C CA . GLU A 1 82 ? 19.615 12.784 -33.520 1.00 92.25 82 GLU A CA 1
ATOM 633 C C . GLU A 1 82 ? 19.086 11.595 -32.715 1.00 92.25 82 GLU A C 1
ATOM 635 O O . GLU A 1 82 ? 18.081 10.983 -33.064 1.00 92.25 82 GLU A O 1
ATOM 640 N N . TRP A 1 83 ? 19.750 11.305 -31.591 1.00 90.50 83 TRP A N 1
ATOM 641 C CA . TRP A 1 83 ? 19.356 10.237 -30.680 1.00 90.50 83 TRP A CA 1
ATOM 642 C C . TRP A 1 83 ? 17.975 10.480 -30.076 1.00 90.50 83 TRP A C 1
ATOM 644 O O . TRP A 1 83 ? 17.185 9.549 -29.992 1.00 90.50 83 TRP A O 1
ATOM 654 N N . LYS A 1 84 ? 17.662 11.719 -29.674 1.00 90.50 84 LYS A N 1
ATOM 655 C CA . LYS A 1 84 ? 16.363 12.047 -29.078 1.00 90.50 84 LYS A CA 1
ATOM 656 C C . LYS A 1 84 ? 15.237 11.891 -30.098 1.00 90.50 84 LYS A C 1
ATOM 658 O O . LYS A 1 84 ? 14.231 11.272 -29.777 1.00 90.50 84 LYS A O 1
ATOM 663 N N . GLN A 1 85 ? 15.418 12.419 -31.309 1.00 93.12 85 GLN A N 1
ATOM 664 C CA . GLN A 1 85 ? 14.427 12.282 -32.381 1.00 93.12 85 GLN A CA 1
ATOM 665 C C . GLN A 1 85 ? 14.190 10.810 -32.732 1.00 93.12 85 GLN A C 1
ATOM 667 O O . GLN A 1 85 ? 13.046 10.372 -32.809 1.00 93.12 85 GLN A O 1
ATOM 672 N N . TRP A 1 86 ? 15.268 10.036 -32.874 1.00 94.75 86 TRP A N 1
ATOM 673 C CA . TRP A 1 86 ? 15.180 8.603 -33.132 1.00 94.75 86 TRP A CA 1
ATOM 674 C C . TRP A 1 86 ? 14.503 7.845 -31.983 1.00 94.75 86 TRP A C 1
ATOM 676 O O . TRP A 1 86 ? 13.621 7.029 -32.226 1.00 94.75 86 TRP A O 1
ATOM 686 N N . ALA A 1 87 ? 14.856 8.143 -30.730 1.00 92.25 87 ALA A N 1
ATOM 687 C CA . ALA A 1 87 ? 14.252 7.504 -29.565 1.00 92.25 87 ALA A CA 1
ATOM 688 C C . ALA A 1 87 ? 12.746 7.793 -29.458 1.00 92.25 87 ALA A C 1
ATOM 690 O O . ALA A 1 87 ? 11.987 6.900 -29.094 1.00 92.25 87 ALA A O 1
ATOM 691 N N . GLU A 1 88 ? 12.295 9.010 -29.777 1.00 91.56 88 GLU A N 1
ATOM 692 C CA . GLU A 1 88 ? 10.860 9.316 -29.843 1.00 91.56 88 GLU A CA 1
ATOM 693 C C . GLU A 1 88 ? 10.170 8.600 -31.014 1.00 91.56 88 GLU A C 1
ATOM 695 O O . GLU A 1 88 ? 9.090 8.047 -30.821 1.00 91.56 88 GLU A O 1
ATOM 700 N N . ALA A 1 89 ? 10.811 8.515 -32.185 1.00 94.12 89 ALA A N 1
ATOM 701 C CA . ALA A 1 89 ? 10.279 7.757 -33.319 1.00 94.12 89 ALA A CA 1
ATOM 702 C C . ALA A 1 89 ? 10.112 6.260 -32.991 1.00 94.12 89 ALA A C 1
ATOM 704 O O . ALA A 1 89 ? 9.054 5.693 -33.250 1.00 94.12 89 ALA A O 1
ATOM 705 N N . GLU A 1 90 ? 11.097 5.629 -32.340 1.00 95.31 90 GLU A N 1
ATOM 706 C CA . GLU A 1 90 ? 10.979 4.225 -31.918 1.00 95.31 90 GLU A CA 1
ATOM 707 C C . GLU A 1 90 ? 9.898 4.024 -30.840 1.00 95.31 90 GLU A C 1
ATOM 709 O O . GLU A 1 90 ? 9.231 2.986 -30.824 1.00 95.31 90 GLU A O 1
ATOM 714 N N . LYS A 1 91 ? 9.666 5.014 -29.961 1.00 94.12 91 LYS A N 1
ATOM 715 C CA . LYS A 1 91 ? 8.536 4.981 -29.014 1.00 94.12 91 LYS A CA 1
ATOM 716 C C . LYS A 1 91 ? 7.188 5.043 -29.733 1.00 94.12 91 LYS A C 1
ATOM 718 O O . LYS A 1 91 ? 6.270 4.311 -29.364 1.00 94.12 91 LYS A O 1
ATOM 723 N N . ASP A 1 92 ? 7.053 5.894 -30.746 1.00 94.50 92 ASP A N 1
ATOM 724 C CA . ASP A 1 92 ? 5.832 5.961 -31.554 1.00 94.50 92 ASP A CA 1
ATOM 725 C C . ASP A 1 92 ? 5.622 4.660 -32.361 1.00 94.50 92 ASP A C 1
ATOM 727 O O . ASP A 1 92 ? 4.496 4.154 -32.428 1.00 94.50 92 ASP A O 1
ATOM 731 N N . ASP A 1 93 ? 6.694 4.057 -32.887 1.00 95.12 93 ASP A N 1
ATOM 732 C CA . ASP A 1 93 ? 6.652 2.772 -33.596 1.00 95.12 93 ASP A CA 1
ATOM 733 C C . ASP A 1 93 ? 6.192 1.623 -32.689 1.00 95.12 93 ASP A C 1
ATOM 735 O O . ASP A 1 93 ? 5.274 0.877 -33.046 1.00 95.12 93 ASP A O 1
ATOM 739 N N . ILE A 1 94 ? 6.784 1.466 -31.496 1.00 95.31 94 ILE A N 1
ATOM 740 C CA . ILE A 1 94 ? 6.338 0.422 -30.560 1.00 95.31 94 ILE A CA 1
ATOM 741 C C . ILE A 1 94 ? 4.912 0.692 -30.071 1.00 95.31 94 ILE A C 1
ATOM 743 O O . ILE A 1 94 ? 4.132 -0.252 -29.959 1.00 95.31 94 ILE A O 1
ATOM 747 N N . ALA A 1 95 ? 4.515 1.954 -29.877 1.00 95.25 95 ALA A N 1
ATOM 748 C CA . ALA A 1 95 ? 3.144 2.309 -29.516 1.00 95.25 95 ALA A CA 1
ATOM 749 C C . ALA A 1 95 ? 2.132 1.945 -30.617 1.00 95.25 95 ALA A C 1
ATOM 751 O O . ALA A 1 95 ? 1.012 1.524 -30.324 1.00 95.25 95 ALA A O 1
ATOM 752 N N . LEU A 1 96 ? 2.504 2.058 -31.897 1.00 95.44 96 LEU A N 1
ATOM 753 C CA . LEU A 1 96 ? 1.671 1.580 -33.002 1.00 95.44 96 LEU A CA 1
ATOM 754 C C . LEU A 1 96 ? 1.485 0.058 -32.953 1.00 95.44 96 LEU A C 1
ATOM 756 O O . LEU A 1 96 ? 0.380 -0.432 -33.189 1.00 95.44 96 LEU A O 1
ATOM 760 N N . ILE A 1 97 ? 2.537 -0.687 -32.610 1.00 95.38 97 ILE A N 1
ATOM 761 C CA . ILE A 1 97 ? 2.458 -2.142 -32.437 1.00 95.38 97 ILE A CA 1
ATOM 762 C C . ILE A 1 97 ? 1.577 -2.482 -31.234 1.00 95.38 97 ILE A C 1
ATOM 764 O O . ILE A 1 97 ? 0.652 -3.273 -31.387 1.00 95.38 97 ILE A O 1
ATOM 768 N N . MET A 1 98 ? 1.811 -1.848 -30.083 1.00 95.06 98 MET A N 1
ATOM 769 C CA . MET A 1 98 ? 1.037 -2.012 -28.846 1.00 95.06 98 MET A CA 1
ATOM 770 C C . MET A 1 98 ? -0.468 -1.831 -29.075 1.00 95.06 98 MET A C 1
ATOM 772 O O . MET A 1 98 ? -1.254 -2.658 -28.613 1.00 95.06 98 MET A O 1
ATOM 776 N N . ARG A 1 99 ? -0.870 -0.833 -29.875 1.00 95.12 99 ARG A N 1
ATOM 777 C CA . ARG A 1 99 ? -2.284 -0.593 -30.213 1.00 95.12 99 ARG A CA 1
ATOM 778 C C . ARG A 1 99 ? -2.955 -1.776 -30.909 1.00 95.12 99 ARG A C 1
ATOM 780 O O . ARG A 1 99 ? -4.119 -2.051 -30.639 1.00 95.12 99 ARG A O 1
ATOM 787 N N . ARG A 1 100 ? -2.235 -2.528 -31.752 1.00 94.75 100 ARG A N 1
ATOM 788 C CA . ARG A 1 100 ? -2.773 -3.747 -32.399 1.00 94.75 100 ARG A CA 1
ATOM 789 C C . ARG A 1 100 ? -3.075 -4.863 -31.400 1.00 94.75 100 ARG A C 1
ATOM 791 O O . ARG A 1 100 ? -3.893 -5.727 -31.685 1.00 94.75 100 ARG A O 1
ATOM 798 N N . TYR A 1 101 ? -2.426 -4.817 -30.242 1.00 93.69 101 TYR A N 1
ATOM 799 C CA . TYR A 1 101 ? -2.615 -5.738 -29.129 1.00 93.69 101 TYR A CA 1
ATOM 800 C C . TYR A 1 101 ? -3.526 -5.158 -28.030 1.00 93.69 101 TYR A C 1
ATOM 802 O O . TYR A 1 101 ? -3.609 -5.724 -26.945 1.00 93.69 101 TYR A O 1
ATOM 810 N N . GLY A 1 102 ? -4.209 -4.035 -28.294 1.00 93.38 102 GLY A N 1
ATOM 811 C CA . GLY A 1 102 ? -5.127 -3.400 -27.344 1.00 93.38 102 GLY A CA 1
ATOM 812 C C . GLY A 1 102 ? -4.440 -2.656 -26.196 1.00 93.38 102 GLY A C 1
ATOM 813 O O . GLY A 1 102 ? -5.062 -2.441 -25.160 1.00 93.38 102 GLY A O 1
ATOM 814 N N . ILE A 1 103 ? -3.165 -2.279 -26.352 1.00 92.81 103 ILE A N 1
ATOM 815 C CA . ILE A 1 103 ? -2.415 -1.520 -25.346 1.00 92.81 103 ILE A CA 1
ATOM 816 C C . ILE A 1 103 ? -2.182 -0.093 -25.848 1.00 92.81 103 ILE A C 1
ATOM 818 O O . ILE A 1 103 ? -1.532 0.119 -26.873 1.00 92.81 103 ILE A O 1
ATOM 822 N N . ASP A 1 104 ? -2.648 0.888 -25.078 1.00 92.31 104 ASP A N 1
ATOM 823 C CA . ASP A 1 104 ? -2.447 2.305 -25.371 1.00 92.31 104 ASP A CA 1
ATOM 824 C C . ASP A 1 104 ? -1.261 2.897 -24.609 1.00 92.31 104 ASP A C 1
ATOM 826 O O . ASP A 1 104 ? -1.069 2.686 -23.406 1.00 92.31 104 ASP A O 1
ATOM 830 N N . TRP A 1 105 ? -0.465 3.706 -25.308 1.00 91.31 105 TRP A N 1
ATOM 831 C CA . TRP A 1 105 ? 0.646 4.417 -24.693 1.00 91.31 105 TRP A CA 1
ATOM 832 C C . TRP A 1 105 ? 0.184 5.725 -24.036 1.00 91.31 105 TRP A C 1
ATOM 834 O O . TRP A 1 105 ? -0.128 6.712 -24.703 1.00 91.31 105 TRP A O 1
ATOM 844 N N . LYS A 1 106 ? 0.209 5.768 -22.697 1.00 90.69 106 LYS A N 1
ATOM 845 C CA . LYS A 1 106 ? -0.011 7.000 -21.923 1.00 90.69 106 LYS A CA 1
ATOM 846 C C . LYS A 1 106 ? 1.255 7.870 -21.901 1.00 90.69 106 LYS A C 1
ATOM 848 O O . LYS A 1 106 ? 2.142 7.663 -21.070 1.00 90.69 106 LYS A O 1
ATOM 853 N N . LYS A 1 107 ? 1.321 8.883 -22.773 1.00 84.88 107 LYS A N 1
ATOM 854 C CA . LYS A 1 107 ? 2.394 9.897 -22.781 1.00 84.88 107 LYS A CA 1
ATOM 855 C C . LYS A 1 107 ? 2.304 10.781 -21.530 1.00 84.88 107 LYS A C 1
ATOM 857 O O . LYS A 1 107 ? 1.457 11.662 -21.441 1.00 84.88 107 LYS A O 1
ATOM 862 N N . LYS A 1 108 ? 3.175 10.538 -20.544 1.00 82.69 108 LYS A N 1
ATOM 863 C CA . LYS A 1 108 ? 3.208 11.298 -19.278 1.00 82.69 108 LYS A CA 1
ATOM 864 C C . LYS A 1 108 ? 3.930 12.654 -19.378 1.00 82.69 108 LYS A C 1
ATOM 866 O O . LYS A 1 108 ? 3.859 13.416 -18.426 1.00 82.69 108 LYS A O 1
ATOM 871 N N . ASN A 1 109 ? 4.610 12.955 -20.494 1.00 80.12 109 ASN A N 1
ATOM 872 C CA . ASN A 1 109 ? 5.379 14.196 -20.719 1.00 80.12 109 ASN A CA 1
ATOM 873 C C . ASN A 1 109 ? 6.283 14.591 -19.531 1.00 80.12 109 ASN A C 1
ATOM 875 O O . ASN A 1 109 ? 6.388 15.760 -19.172 1.00 80.12 109 ASN A O 1
ATOM 879 N N . MET A 1 110 ? 6.922 13.599 -18.903 1.00 79.88 110 MET A N 1
ATOM 880 C CA . MET A 1 110 ? 7.820 13.804 -17.766 1.00 79.88 110 MET A CA 1
ATOM 881 C C . MET A 1 110 ? 9.276 13.784 -18.230 1.00 79.88 110 MET A C 1
ATOM 883 O O . MET A 1 110 ? 9.680 12.896 -18.982 1.00 79.88 110 MET A O 1
ATOM 887 N N . HIS A 1 111 ? 10.073 14.726 -17.730 1.00 75.31 111 HIS A N 1
ATOM 888 C CA . HIS A 1 111 ? 11.520 14.767 -17.932 1.00 75.31 111 HIS A CA 1
ATOM 889 C C . HIS A 1 111 ? 12.228 14.325 -16.653 1.00 75.31 111 HIS A C 1
ATOM 891 O O . HIS A 1 111 ? 12.669 15.150 -15.858 1.00 75.31 111 HIS A O 1
ATOM 897 N N . ASN A 1 112 ? 12.316 13.010 -16.455 1.00 81.44 112 ASN A N 1
ATOM 898 C CA . ASN A 1 112 ? 13.058 12.437 -15.336 1.00 81.44 112 ASN A CA 1
ATOM 899 C C . ASN A 1 112 ? 14.492 12.105 -15.774 1.00 81.44 112 ASN A C 1
ATOM 901 O O . ASN A 1 112 ? 14.679 11.616 -16.895 1.00 81.44 112 ASN A O 1
ATOM 905 N N . PRO A 1 113 ? 15.504 12.339 -14.919 1.00 83.94 113 PRO A N 1
ATOM 906 C CA . PRO A 1 113 ? 16.851 11.858 -15.184 1.00 83.94 113 PRO A CA 1
ATOM 907 C C . PRO A 1 113 ? 16.860 10.327 -15.238 1.00 83.94 113 PRO A C 1
ATOM 909 O O . PRO A 1 113 ? 16.078 9.662 -14.556 1.00 83.94 113 PRO A O 1
ATOM 912 N N . HIS A 1 114 ? 17.750 9.764 -16.054 1.00 85.19 114 HIS A N 1
ATOM 913 C CA . HIS A 1 114 ? 17.987 8.326 -16.032 1.00 85.19 114 HIS A CA 1
ATOM 914 C C . HIS A 1 114 ? 18.603 7.935 -14.686 1.00 85.19 114 HIS A C 1
ATOM 916 O O . HIS A 1 114 ? 19.557 8.567 -14.233 1.00 85.19 114 HIS A O 1
ATOM 922 N N . LEU A 1 115 ? 18.057 6.891 -14.069 1.00 90.44 115 LEU A N 1
ATOM 923 C CA . LEU A 1 115 ? 18.561 6.315 -12.831 1.00 90.44 115 LEU A CA 1
ATOM 924 C C . LEU A 1 115 ? 19.073 4.909 -13.108 1.00 90.44 115 LEU A C 1
ATOM 926 O O . LEU A 1 115 ? 18.478 4.173 -13.901 1.00 90.44 115 LEU A O 1
ATOM 930 N N . SER A 1 116 ? 20.147 4.526 -12.418 1.00 92.12 116 SER A N 1
ATOM 931 C CA . SER A 1 116 ? 20.540 3.123 -12.374 1.00 92.12 116 SER A CA 1
ATOM 932 C C . SER A 1 116 ? 19.427 2.297 -11.718 1.00 92.12 116 SER A C 1
ATOM 934 O O . SER A 1 116 ? 18.635 2.812 -10.924 1.00 92.12 116 SER A O 1
ATOM 936 N N . VAL A 1 117 ? 19.380 0.993 -12.007 1.00 89.12 117 VAL A N 1
ATOM 937 C CA . VAL A 1 117 ? 18.403 0.082 -11.382 1.00 89.12 117 VAL A CA 1
ATOM 938 C C . VAL A 1 117 ? 18.489 0.145 -9.851 1.00 89.12 117 VAL A C 1
ATOM 940 O O . VAL A 1 117 ? 17.462 0.114 -9.175 1.00 89.12 117 VAL A O 1
ATOM 943 N N . LEU A 1 118 ? 19.699 0.275 -9.295 1.00 91.62 118 LEU A N 1
ATOM 944 C CA . LEU A 1 118 ? 19.913 0.374 -7.850 1.00 91.62 118 LEU A CA 1
ATOM 945 C C . LEU A 1 118 ? 19.397 1.697 -7.277 1.00 91.62 118 LEU A C 1
ATOM 947 O O . LEU A 1 118 ? 18.717 1.681 -6.251 1.00 91.62 118 LEU A O 1
ATOM 951 N N . ASP A 1 119 ? 19.673 2.821 -7.942 1.00 93.25 119 ASP A N 1
A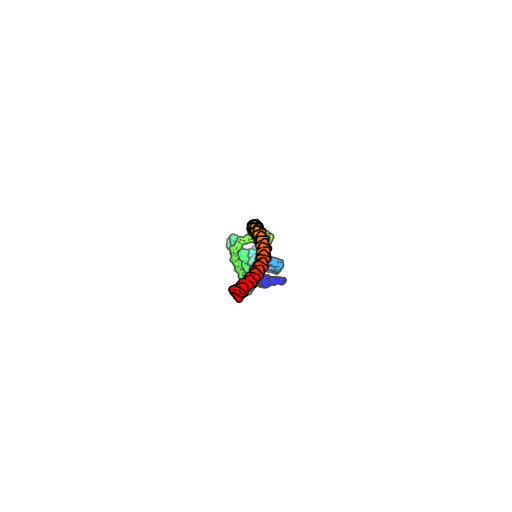TOM 952 C CA . ASP A 1 119 ? 19.221 4.140 -7.485 1.00 93.25 119 ASP A CA 1
ATOM 953 C C . ASP A 1 119 ? 17.699 4.265 -7.559 1.00 93.25 119 ASP A C 1
ATOM 955 O O . ASP A 1 119 ? 17.078 4.761 -6.618 1.00 93.25 119 ASP A O 1
ATOM 959 N N . TYR A 1 120 ? 17.086 3.743 -8.627 1.00 91.88 120 TYR A N 1
ATOM 960 C CA . TYR A 1 120 ? 15.631 3.693 -8.756 1.00 91.88 120 TYR A CA 1
ATOM 961 C C . TYR A 1 120 ? 15.000 2.846 -7.644 1.00 91.88 120 TYR A C 1
ATOM 963 O O . TYR A 1 120 ? 14.118 3.324 -6.933 1.00 91.88 120 TYR A O 1
ATOM 971 N N . LYS A 1 121 ? 15.508 1.625 -7.410 1.00 91.69 121 LYS A N 1
ATOM 972 C CA . LYS A 1 121 ? 15.036 0.766 -6.309 1.00 91.69 121 LYS A CA 1
ATOM 973 C C . LYS A 1 121 ? 15.201 1.438 -4.949 1.00 91.69 121 LYS A C 1
ATOM 975 O O . LYS A 1 121 ? 14.331 1.313 -4.094 1.00 91.69 121 LYS A O 1
ATOM 980 N N . LYS A 1 122 ? 16.301 2.163 -4.727 1.00 93.94 122 LYS A N 1
ATOM 981 C CA . LYS A 1 122 ? 16.516 2.920 -3.490 1.00 93.94 122 LYS A CA 1
ATOM 982 C C . LYS A 1 122 ? 15.475 4.030 -3.333 1.00 93.94 122 LYS A C 1
ATOM 984 O O . LYS A 1 122 ? 14.907 4.155 -2.254 1.00 93.94 122 LYS A O 1
ATOM 989 N N . GLN A 1 123 ? 15.205 4.796 -4.389 1.00 92.25 123 GLN A N 1
ATOM 990 C CA . GLN A 1 123 ? 14.205 5.863 -4.364 1.00 92.25 123 GLN A CA 1
ATOM 991 C C . GLN A 1 123 ? 12.792 5.327 -4.097 1.00 92.25 123 GLN A C 1
ATOM 993 O O . GLN A 1 123 ? 12.080 5.896 -3.272 1.00 92.25 123 GLN A O 1
ATOM 998 N N . GLU A 1 124 ? 12.387 4.241 -4.759 1.00 91.81 124 GLU A N 1
ATOM 999 C CA . GLU A 1 124 ? 11.063 3.645 -4.544 1.00 91.81 124 GLU A CA 1
ATOM 1000 C C . GLU A 1 124 ? 10.937 3.033 -3.142 1.00 91.81 124 GLU A C 1
ATOM 1002 O O . GLU A 1 124 ? 9.931 3.267 -2.478 1.00 91.81 124 GLU A O 1
ATOM 1007 N N . ARG A 1 125 ? 11.986 2.377 -2.619 1.00 92.81 125 ARG A N 1
ATOM 1008 C CA . ARG A 1 125 ? 11.976 1.880 -1.231 1.00 92.81 125 ARG A CA 1
ATOM 1009 C C . ARG A 1 125 ? 11.851 2.992 -0.197 1.00 92.81 125 ARG A C 1
ATOM 1011 O O . ARG A 1 125 ? 11.178 2.799 0.804 1.00 92.81 125 ARG A O 1
ATOM 1018 N N . VAL A 1 126 ? 12.458 4.157 -0.424 1.00 94.50 126 VAL A N 1
ATOM 1019 C CA . VAL A 1 126 ? 12.284 5.308 0.481 1.00 94.50 126 VAL A CA 1
ATOM 1020 C C . VAL A 1 126 ? 10.824 5.772 0.504 1.00 94.50 126 VAL A C 1
ATOM 1022 O O . VAL A 1 126 ? 10.300 6.063 1.574 1.00 94.50 126 VAL A O 1
ATOM 1025 N N . LYS A 1 127 ? 10.143 5.799 -0.650 1.00 94.06 127 LYS A N 1
ATOM 1026 C CA . LYS A 1 127 ? 8.711 6.140 -0.712 1.00 94.06 127 LYS A CA 1
ATOM 1027 C C . LYS A 1 127 ? 7.841 5.094 -0.021 1.00 94.06 127 LYS A C 1
ATOM 1029 O O . LYS A 1 127 ? 6.897 5.455 0.670 1.00 94.06 127 LYS A O 1
ATOM 1034 N N . GLU A 1 128 ? 8.153 3.816 -0.219 1.00 94.12 128 GLU A N 1
ATOM 1035 C CA . GLU A 1 128 ? 7.445 2.712 0.430 1.00 94.12 128 GLU A CA 1
ATOM 1036 C C . GLU A 1 128 ? 7.588 2.781 1.953 1.00 94.12 128 GLU A C 1
ATOM 1038 O O . GLU A 1 128 ? 6.588 2.693 2.658 1.00 94.12 128 GLU A O 1
ATOM 1043 N N . VAL A 1 129 ? 8.806 3.018 2.454 1.00 95.94 129 VAL A N 1
ATOM 1044 C CA . VAL A 1 129 ? 9.067 3.205 3.887 1.00 95.94 129 VAL A CA 1
ATOM 1045 C C . VAL A 1 129 ? 8.264 4.382 4.434 1.00 95.94 129 VAL A C 1
ATOM 1047 O O . VAL A 1 129 ? 7.541 4.192 5.403 1.00 95.94 129 VAL A O 1
ATOM 1050 N N . ALA A 1 130 ? 8.288 5.543 3.775 1.00 95.56 130 ALA A N 1
ATOM 1051 C CA . ALA A 1 130 ? 7.515 6.706 4.218 1.00 95.56 130 ALA A CA 1
ATOM 1052 C C . ALA A 1 130 ? 5.999 6.422 4.281 1.00 95.56 130 ALA A C 1
ATOM 1054 O O . ALA A 1 130 ? 5.328 6.800 5.237 1.00 95.56 130 ALA A O 1
ATOM 1055 N N . ALA A 1 131 ? 5.453 5.704 3.293 1.00 95.25 131 ALA A N 1
ATOM 1056 C CA . ALA A 1 131 ? 4.039 5.323 3.287 1.00 95.25 131 ALA A CA 1
ATOM 1057 C C . ALA A 1 131 ? 3.688 4.295 4.380 1.00 95.25 131 ALA A C 1
ATOM 1059 O O . ALA A 1 131 ? 2.553 4.252 4.858 1.00 95.25 131 ALA A O 1
ATOM 1060 N N . LEU A 1 132 ? 4.632 3.427 4.755 1.00 96.31 132 LEU A N 1
ATOM 1061 C CA . LEU A 1 132 ? 4.464 2.496 5.871 1.00 96.31 132 LEU A CA 1
ATOM 1062 C C . LEU A 1 132 ? 4.569 3.210 7.222 1.00 96.31 132 LEU A C 1
ATOM 1064 O O . LEU A 1 132 ? 3.785 2.898 8.114 1.00 96.31 132 LEU A O 1
ATOM 1068 N N . GLU A 1 133 ? 5.478 4.175 7.357 1.00 96.25 133 GLU A N 1
ATOM 1069 C CA . GLU A 1 133 ? 5.617 5.021 8.547 1.00 96.25 133 GLU A CA 1
ATOM 1070 C C . GLU A 1 133 ? 4.335 5.826 8.807 1.00 96.25 133 GLU A C 1
ATOM 1072 O O . GLU A 1 133 ? 3.810 5.776 9.916 1.00 96.25 133 GLU A O 1
ATOM 1077 N N . GLU A 1 134 ? 3.751 6.450 7.779 1.00 95.75 134 GLU A N 1
ATOM 1078 C CA . GLU A 1 134 ? 2.470 7.172 7.888 1.00 95.75 134 GLU A CA 1
ATOM 1079 C C . GLU A 1 134 ? 1.325 6.253 8.359 1.00 95.75 134 GLU A C 1
ATOM 1081 O O . GLU A 1 134 ? 0.524 6.610 9.225 1.00 95.75 134 GLU A O 1
ATOM 1086 N N . LYS A 1 135 ? 1.253 5.027 7.824 1.00 95.19 135 LYS A N 1
ATOM 1087 C CA . LYS A 1 135 ? 0.254 4.036 8.259 1.00 95.19 135 LYS A CA 1
ATOM 1088 C C . LYS A 1 135 ? 0.465 3.598 9.703 1.00 95.19 135 LYS A C 1
ATOM 1090 O O . LYS A 1 135 ? -0.519 3.358 10.402 1.00 95.19 135 LYS A O 1
ATOM 1095 N N . LEU A 1 136 ? 1.719 3.447 10.125 1.00 96.12 136 LEU A N 1
ATOM 1096 C CA . LEU A 1 136 ? 2.059 3.063 11.489 1.00 96.12 136 LEU A CA 1
ATOM 1097 C C . LEU A 1 136 ? 1.657 4.164 12.473 1.00 96.12 136 LEU A C 1
ATOM 1099 O O . LEU A 1 136 ? 1.020 3.864 13.477 1.00 96.12 136 LEU A O 1
ATOM 1103 N N . GLU A 1 137 ? 1.951 5.423 12.149 1.00 95.19 137 GLU A N 1
ATOM 1104 C CA . GLU A 1 137 ? 1.547 6.584 12.946 1.00 95.19 137 GLU A CA 1
ATOM 1105 C C . GLU A 1 137 ? 0.019 6.677 13.063 1.00 95.19 137 GLU A C 1
ATOM 1107 O O . GLU A 1 137 ? -0.520 6.777 14.165 1.00 95.19 137 GLU A O 1
ATOM 1112 N N . GLY A 1 138 ? -0.707 6.523 11.951 1.00 94.62 138 GLY A N 1
ATOM 1113 C CA . GLY A 1 138 ? -2.170 6.492 11.975 1.00 94.62 138 GLY A CA 1
ATOM 1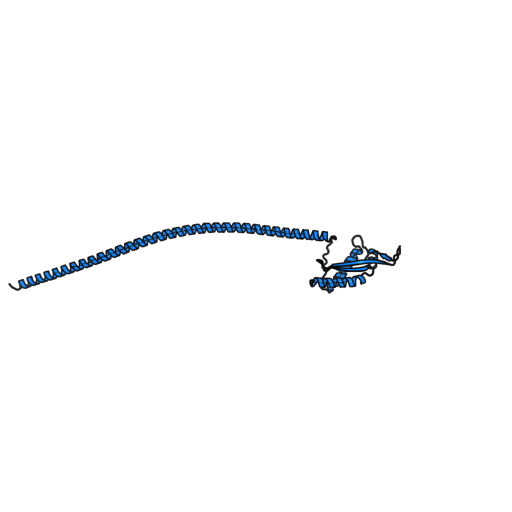114 C C . GLY A 1 138 ? -2.739 5.343 12.819 1.00 94.62 138 GLY A C 1
ATOM 1115 O O . GLY A 1 138 ? -3.717 5.528 13.545 1.00 94.62 138 GLY A O 1
ATOM 1116 N N . ALA A 1 139 ? -2.128 4.156 12.761 1.00 95.69 139 ALA A N 1
ATOM 1117 C CA . ALA A 1 139 ? -2.532 3.018 13.585 1.00 95.69 139 ALA A CA 1
ATOM 1118 C C . ALA A 1 139 ? -2.257 3.252 15.079 1.00 95.69 139 ALA A C 1
ATOM 1120 O O . ALA A 1 139 ? -3.086 2.867 15.905 1.00 95.69 139 ALA A O 1
ATOM 1121 N N . GLN A 1 140 ? -1.141 3.906 15.412 1.00 95.81 140 GLN A N 1
ATOM 1122 C CA . GLN A 1 140 ? -0.770 4.257 16.782 1.00 95.81 140 GLN A CA 1
ATOM 1123 C C . GLN A 1 140 ? -1.786 5.224 17.406 1.00 95.81 140 GLN A C 1
ATOM 1125 O O . GLN A 1 140 ? -2.306 4.943 18.481 1.00 95.81 140 GLN A O 1
ATOM 1130 N N . VAL A 1 141 ? -2.175 6.285 16.691 1.00 96.19 141 VAL A N 1
ATOM 1131 C CA . VAL A 1 141 ? -3.205 7.236 17.159 1.00 96.19 141 VAL A CA 1
ATOM 1132 C C . VAL A 1 141 ? -4.546 6.538 17.412 1.00 96.19 141 VAL A C 1
ATOM 1134 O O . VAL A 1 141 ? -5.223 6.792 18.407 1.00 96.19 141 VAL A O 1
ATOM 1137 N N . VAL A 1 142 ? -4.954 5.627 16.523 1.00 95.81 142 VAL A N 1
ATOM 1138 C CA . VAL A 1 142 ? -6.198 4.858 16.703 1.00 95.81 142 VAL A CA 1
ATOM 1139 C C . VAL A 1 142 ? -6.121 3.935 17.920 1.00 95.81 142 VAL A C 1
ATOM 1141 O O . VAL A 1 142 ? -7.145 3.696 18.562 1.00 95.81 142 VAL A O 1
ATOM 1144 N N . LEU A 1 143 ? -4.945 3.383 18.215 1.00 97.00 143 LEU A N 1
ATOM 1145 C CA . LEU A 1 143 ? -4.729 2.531 19.378 1.00 97.00 143 LEU A CA 1
ATOM 1146 C C . LEU A 1 143 ? -4.840 3.341 20.674 1.00 97.00 143 LEU A C 1
ATOM 1148 O O . LEU A 1 143 ? -5.630 2.959 21.531 1.00 97.00 143 LEU A O 1
ATOM 1152 N N . GLU A 1 144 ? -4.182 4.498 20.754 1.00 96.19 144 GLU A N 1
ATOM 1153 C CA . GLU A 1 144 ? -4.264 5.414 21.904 1.00 96.19 144 GLU A CA 1
ATOM 1154 C C . GLU A 1 144 ? -5.712 5.850 22.186 1.00 96.19 144 GLU A C 1
ATOM 1156 O O . GLU A 1 144 ? -6.202 5.715 23.305 1.00 96.19 144 GLU A O 1
ATOM 1161 N N . LEU A 1 145 ? -6.470 6.246 21.155 1.00 96.38 145 LEU A N 1
ATOM 1162 C CA . LEU A 1 145 ? -7.889 6.605 21.309 1.00 96.38 145 LEU A CA 1
ATOM 1163 C C . LEU A 1 145 ? -8.758 5.443 21.819 1.00 96.38 145 LEU A C 1
ATOM 1165 O O . LEU A 1 145 ? -9.761 5.654 22.508 1.00 96.38 145 LEU A O 1
ATOM 1169 N N . LYS A 1 146 ? -8.423 4.201 21.449 1.00 96.88 146 LYS A N 1
ATOM 1170 C CA . LYS A 1 146 ? -9.131 3.016 21.950 1.00 96.88 146 LYS A CA 1
ATOM 1171 C C . LYS A 1 146 ? -8.777 2.732 23.402 1.00 96.88 146 LYS A C 1
ATOM 1173 O O . LYS A 1 146 ? -9.678 2.360 24.149 1.00 96.88 146 LYS A O 1
ATOM 1178 N N . GLU A 1 147 ? -7.519 2.906 23.788 1.00 96.94 147 GLU A N 1
ATOM 1179 C CA . GLU A 1 147 ? -7.069 2.760 25.174 1.00 96.94 147 GLU A CA 1
ATOM 1180 C C . GLU A 1 147 ? -7.761 3.783 26.083 1.00 96.94 147 GLU A C 1
ATOM 1182 O O . GLU A 1 147 ? -8.389 3.385 27.063 1.00 96.94 147 GLU A O 1
ATOM 1187 N N . GLU A 1 148 ? -7.802 5.062 25.691 1.00 96.75 148 GLU A N 1
ATOM 1188 C CA . GLU A 1 148 ? -8.548 6.105 26.416 1.00 96.75 148 GLU A CA 1
ATOM 1189 C C . GLU A 1 148 ? -10.044 5.765 26.546 1.00 96.75 148 GLU A C 1
ATOM 1191 O O . GLU A 1 148 ? -10.675 5.965 27.591 1.00 96.75 148 GLU A O 1
ATOM 1196 N N . ARG A 1 149 ? -10.646 5.216 25.480 1.00 97.44 149 ARG A N 1
ATOM 1197 C CA . ARG A 1 149 ? -12.054 4.802 25.507 1.00 97.44 149 ARG A CA 1
ATOM 1198 C C . ARG A 1 149 ? -12.286 3.621 26.448 1.00 97.44 149 ARG A C 1
ATOM 1200 O O . ARG A 1 149 ? -13.332 3.589 27.097 1.00 97.44 149 ARG A O 1
ATOM 1207 N N . ILE A 1 150 ? -11.361 2.665 26.500 1.00 97.56 150 ILE A N 1
ATOM 1208 C CA . ILE A 1 150 ? -11.427 1.528 27.424 1.00 97.56 150 ILE A CA 1
ATOM 1209 C C . ILE A 1 150 ? -11.341 2.035 28.863 1.00 97.56 150 ILE A C 1
ATOM 1211 O O . ILE A 1 150 ? -12.240 1.729 29.639 1.00 97.56 150 ILE A O 1
ATOM 1215 N N . GLU A 1 151 ? -10.367 2.888 29.188 1.00 97.00 151 GLU A N 1
ATOM 1216 C CA . GLU A 1 151 ? -10.209 3.448 30.538 1.00 97.00 151 GLU A CA 1
ATOM 1217 C C . GLU A 1 151 ? -11.470 4.210 30.989 1.00 97.00 151 GLU A C 1
ATOM 1219 O O . GLU A 1 151 ? -11.973 4.034 32.103 1.00 97.00 151 GLU A O 1
ATOM 1224 N N . SER A 1 152 ? -12.063 5.006 30.091 1.00 97.12 152 SER A N 1
ATOM 1225 C CA . SER A 1 152 ? -13.331 5.692 30.362 1.00 97.12 152 SER A CA 1
ATOM 1226 C C . SER A 1 152 ? -14.485 4.723 30.643 1.00 97.12 152 SER A C 1
ATOM 1228 O O . SER A 1 152 ? -15.321 5.016 31.500 1.00 97.12 152 SER A O 1
ATOM 1230 N N . LEU A 1 153 ? -14.575 3.614 29.905 1.00 97.12 153 LEU A N 1
ATOM 1231 C CA . LEU A 1 153 ? -15.628 2.614 30.090 1.00 97.12 153 LEU A CA 1
ATOM 1232 C C . LEU A 1 153 ? -15.423 1.812 31.376 1.00 97.12 153 LEU A C 1
ATOM 1234 O O . LEU A 1 153 ? -16.395 1.534 32.072 1.00 97.12 153 LEU A O 1
ATOM 1238 N N . GLU A 1 154 ? -14.180 1.473 31.715 1.00 97.12 154 GLU A N 1
ATOM 1239 C CA . GLU A 1 154 ? -13.838 0.796 32.967 1.00 97.12 154 GLU A CA 1
ATOM 1240 C C . GLU A 1 154 ? -14.259 1.632 34.178 1.00 97.12 154 GLU A C 1
ATOM 1242 O O . GLU A 1 154 ? -14.891 1.112 35.100 1.00 97.12 154 GLU A O 1
ATOM 1247 N N . LYS A 1 155 ? -14.013 2.947 34.136 1.00 96.50 155 LYS A N 1
ATOM 1248 C CA . LYS A 1 155 ? -14.473 3.869 35.179 1.00 96.50 155 LYS A CA 1
ATOM 1249 C C . LYS A 1 155 ? -16.001 3.913 35.291 1.00 96.50 155 LYS A C 1
ATOM 1251 O O . LYS A 1 155 ? -16.535 3.838 36.393 1.00 96.50 155 LYS A O 1
ATOM 1256 N N . GLU A 1 156 ? -16.712 3.977 34.162 1.00 97.12 156 GLU A N 1
ATOM 1257 C CA . GLU A 1 156 ? -18.183 3.965 34.150 1.00 97.12 156 GLU A CA 1
ATOM 1258 C C . GLU A 1 156 ? -18.756 2.647 34.706 1.00 97.12 156 GLU A C 1
ATOM 1260 O O . GLU A 1 156 ? -19.777 2.648 35.400 1.00 97.12 156 GLU A O 1
ATOM 1265 N N . ILE A 1 157 ? -18.104 1.514 34.421 1.00 97.38 157 ILE A N 1
ATOM 1266 C CA . ILE A 1 157 ? -18.479 0.205 34.969 1.00 97.38 157 ILE A CA 1
ATOM 1267 C C . ILE A 1 157 ? -18.293 0.188 36.489 1.00 97.38 157 ILE A C 1
ATOM 1269 O O . ILE A 1 157 ? -19.205 -0.248 37.196 1.00 97.38 157 ILE A O 1
ATOM 1273 N N . GLU A 1 158 ? -17.167 0.687 37.006 1.00 96.94 158 GLU A N 1
ATOM 1274 C CA . GLU A 1 158 ? -16.933 0.727 38.454 1.00 96.94 158 GLU A CA 1
ATOM 1275 C C . GLU A 1 158 ? -17.942 1.642 39.168 1.00 96.94 158 GLU A C 1
ATOM 1277 O O . GLU A 1 158 ? -18.529 1.241 40.177 1.00 96.94 158 GLU A O 1
ATOM 1282 N N . ASP A 1 159 ? -18.242 2.819 38.610 1.00 96.69 159 ASP A N 1
ATOM 1283 C CA . ASP A 1 159 ? -19.247 3.739 39.161 1.00 96.69 159 ASP A CA 1
ATOM 1284 C C . ASP A 1 159 ? -20.644 3.085 39.230 1.00 96.69 159 ASP A C 1
ATOM 1286 O O . ASP A 1 159 ? -21.370 3.204 40.231 1.00 96.69 159 ASP A O 1
ATOM 1290 N N . LYS A 1 160 ? -21.018 2.321 38.194 1.00 96.75 160 LYS A N 1
ATOM 1291 C CA . LYS A 1 160 ? -22.261 1.532 38.186 1.00 96.75 160 LYS A CA 1
ATOM 1292 C C . LYS A 1 160 ? -22.229 0.407 39.217 1.00 96.75 160 LYS A C 1
ATOM 1294 O O . LYS A 1 160 ? -23.221 0.214 39.916 1.00 96.75 160 LYS A O 1
ATOM 1299 N N . HIS A 1 161 ? -21.114 -0.307 39.369 1.00 95.94 161 HIS A N 1
ATOM 1300 C CA . HIS A 1 161 ? -20.969 -1.343 40.395 1.00 95.94 161 HIS A CA 1
ATOM 1301 C C . HIS A 1 161 ? -21.108 -0.782 41.815 1.00 95.94 161 HIS A C 1
ATOM 1303 O O . HIS A 1 161 ? -21.765 -1.396 42.658 1.00 95.94 161 HIS A O 1
ATOM 1309 N N . VAL A 1 162 ? -20.526 0.386 42.099 1.00 96.81 162 VAL A N 1
ATOM 1310 C CA . VAL A 1 162 ? -20.703 1.078 43.387 1.00 96.81 162 VAL A CA 1
ATOM 1311 C C . VAL A 1 162 ? -22.175 1.418 43.625 1.00 96.81 162 VAL A C 1
ATOM 1313 O O . VAL A 1 162 ? -22.695 1.131 44.705 1.00 96.81 162 VAL A O 1
ATOM 1316 N N . SER A 1 163 ? -22.856 1.964 42.617 1.00 95.88 163 SER A N 1
ATOM 1317 C CA . SER A 1 163 ? -24.276 2.332 42.708 1.00 95.88 163 SER A CA 1
ATOM 1318 C C . SER A 1 163 ? -25.165 1.113 42.974 1.00 95.88 163 SER A C 1
ATOM 1320 O O . SER A 1 163 ? -25.940 1.114 43.929 1.00 95.88 163 SER A O 1
ATOM 1322 N N . ILE A 1 164 ? -24.965 0.024 42.224 1.00 97.00 164 ILE A N 1
ATOM 1323 C CA . ILE A 1 164 ? -25.700 -1.238 42.405 1.00 97.00 164 ILE A CA 1
ATOM 1324 C C . ILE A 1 164 ? -25.466 -1.821 43.803 1.00 97.00 164 ILE A C 1
ATOM 1326 O O . ILE A 1 164 ? -26.416 -2.253 44.452 1.00 97.00 164 ILE A O 1
ATOM 1330 N N . ARG A 1 165 ? -24.221 -1.822 44.306 1.00 96.75 165 ARG A N 1
ATOM 1331 C CA . ARG A 1 165 ? -23.920 -2.308 45.667 1.00 96.75 165 ARG A CA 1
ATOM 1332 C C . ARG A 1 165 ? -24.677 -1.516 46.733 1.00 96.75 165 ARG A C 1
ATOM 1334 O O . ARG A 1 165 ? -25.166 -2.103 47.698 1.00 96.75 165 ARG A O 1
ATOM 1341 N N . LYS A 1 166 ? -24.784 -0.196 46.561 1.00 96.12 166 LYS A N 1
ATOM 1342 C CA . LYS A 1 166 ? -25.525 0.671 47.481 1.00 96.12 166 LYS A CA 1
ATOM 1343 C C . LYS A 1 166 ? -27.022 0.358 47.455 1.00 96.12 166 LYS A C 1
ATOM 1345 O O . LYS A 1 166 ? -27.595 0.104 48.510 1.00 96.12 166 LYS A O 1
ATOM 1350 N N . GLU A 1 167 ? -27.618 0.293 46.266 1.00 96.12 167 GLU A N 1
ATOM 1351 C CA . GLU A 1 167 ? -29.032 -0.060 46.089 1.00 96.12 167 GLU A CA 1
ATOM 1352 C C . GLU A 1 167 ? -29.350 -1.448 46.665 1.00 96.12 167 GLU A C 1
ATOM 1354 O O . GLU A 1 167 ? -30.344 -1.615 47.369 1.00 96.12 167 GLU A O 1
ATOM 1359 N N . GLN A 1 168 ? -28.477 -2.440 46.446 1.00 96.06 168 GLN A N 1
ATOM 1360 C CA . GLN A 1 168 ? -28.620 -3.774 47.036 1.00 96.06 168 GLN A CA 1
ATOM 1361 C C . GLN A 1 168 ? -28.587 -3.738 48.566 1.00 96.06 168 GLN A C 1
ATOM 1363 O O . GLN A 1 168 ? -29.402 -4.398 49.207 1.00 96.06 168 GLN A O 1
ATOM 1368 N N . SER A 1 169 ? -27.678 -2.962 49.165 1.00 95.81 169 SER A N 1
ATOM 1369 C CA . SER A 1 169 ? -27.611 -2.814 50.622 1.00 95.81 169 SER A CA 1
ATOM 1370 C C . SER A 1 169 ? -28.866 -2.149 51.194 1.00 95.81 169 SER A C 1
ATOM 1372 O O . SER A 1 169 ? -29.333 -2.545 52.262 1.00 95.81 169 SER A O 1
ATOM 1374 N N . GLU A 1 170 ? -29.407 -1.139 50.513 1.00 96.31 170 GLU A N 1
ATOM 1375 C CA . GLU A 1 170 ? -30.631 -0.442 50.924 1.00 96.31 170 GLU A CA 1
ATOM 1376 C C . GLU A 1 170 ? -31.855 -1.360 50.813 1.00 96.31 170 GLU A C 1
ATOM 1378 O O . GLU A 1 170 ? -32.619 -1.491 51.773 1.00 96.31 170 GLU A O 1
ATOM 1383 N N . ALA A 1 171 ? -31.992 -2.073 49.691 1.00 95.88 171 ALA A N 1
ATOM 1384 C CA . ALA A 1 171 ? -33.051 -3.055 49.482 1.00 95.88 171 ALA A CA 1
ATOM 1385 C C . ALA A 1 171 ? -32.982 -4.203 50.503 1.00 95.88 171 ALA A C 1
ATOM 1387 O O . ALA A 1 171 ? -34.016 -4.628 51.019 1.00 95.88 171 ALA A O 1
ATOM 1388 N N . GLN A 1 172 ? -31.775 -4.673 50.839 1.00 96.00 172 GLN A N 1
ATOM 1389 C CA . GLN A 1 172 ? -31.576 -5.717 51.844 1.00 96.00 172 GLN A CA 1
ATOM 1390 C C . GLN A 1 172 ? -32.034 -5.257 53.232 1.00 96.00 172 GLN A C 1
ATOM 1392 O O . GLN A 1 172 ? -32.749 -5.988 53.914 1.00 96.00 172 GLN A O 1
ATOM 1397 N N . LYS A 1 173 ? -31.691 -4.025 53.624 1.00 96.50 173 LYS A N 1
ATOM 1398 C CA . LYS A 1 173 ? -32.131 -3.448 54.899 1.00 96.50 173 LYS A CA 1
ATOM 1399 C C . LYS A 1 173 ? -33.656 -3.343 54.973 1.00 96.50 173 LYS A C 1
ATOM 1401 O O . LYS A 1 173 ? -34.248 -3.776 55.956 1.00 96.50 173 LYS A O 1
ATOM 1406 N N . MET A 1 174 ? -34.296 -2.846 53.912 1.00 96.44 174 MET A N 1
ATOM 1407 C CA . MET A 1 174 ? -35.761 -2.789 53.834 1.00 96.44 174 MET A CA 1
ATOM 1408 C C . MET A 1 174 ? -36.412 -4.176 53.929 1.00 96.44 174 MET A C 1
ATOM 1410 O O . MET A 1 174 ? -37.459 -4.331 54.562 1.00 96.44 174 MET A O 1
ATOM 1414 N N . LEU A 1 175 ? -35.806 -5.187 53.300 1.00 96.69 175 LEU A N 1
ATOM 1415 C CA . LEU A 1 175 ? -36.254 -6.578 53.380 1.00 96.69 175 LEU A CA 1
ATOM 1416 C C . LEU A 1 175 ? -36.201 -7.104 54.817 1.00 96.69 175 LEU A C 1
ATOM 1418 O O . LEU A 1 175 ? -37.155 -7.737 55.272 1.00 96.69 175 LEU A O 1
ATOM 1422 N N . ASP A 1 176 ? -35.110 -6.830 55.530 1.00 96.38 176 ASP A N 1
ATOM 1423 C CA . ASP A 1 176 ? -34.933 -7.249 56.919 1.00 96.38 176 ASP A CA 1
ATOM 1424 C C . ASP A 1 176 ? -35.925 -6.544 57.859 1.00 96.38 176 ASP A C 1
ATOM 1426 O O . ASP A 1 176 ? -36.545 -7.214 58.692 1.00 96.38 176 ASP A O 1
ATOM 1430 N N . ASP A 1 177 ? -36.159 -5.241 57.664 1.00 96.50 177 ASP A N 1
ATOM 1431 C CA . ASP A 1 177 ? -37.162 -4.461 58.402 1.00 96.50 177 ASP A CA 1
ATOM 1432 C C . ASP A 1 177 ? -38.580 -5.027 58.176 1.00 96.50 177 ASP A C 1
ATOM 1434 O O . ASP A 1 177 ? -39.290 -5.369 59.127 1.00 96.50 177 ASP A O 1
ATOM 1438 N N . THR A 1 178 ? -38.958 -5.260 56.913 1.00 96.00 178 THR A N 1
ATOM 1439 C CA . THR A 1 178 ? -40.260 -5.854 56.541 1.00 96.00 178 THR A CA 1
ATOM 1440 C C . THR A 1 178 ? -40.433 -7.249 57.149 1.00 96.00 178 THR A C 1
ATOM 1442 O O . THR A 1 178 ? -41.515 -7.636 57.607 1.00 96.00 178 THR A O 1
ATOM 1445 N N . ARG A 1 179 ? -39.356 -8.043 57.179 1.00 96.88 179 ARG A N 1
ATOM 1446 C CA . ARG A 1 179 ? -39.362 -9.386 57.768 1.00 96.88 179 ARG A CA 1
ATOM 1447 C C . ARG A 1 179 ? -39.537 -9.335 59.284 1.00 96.88 179 ARG A C 1
ATOM 1449 O O . ARG A 1 179 ? -40.221 -10.201 59.837 1.00 96.88 179 ARG A O 1
ATOM 1456 N N . ALA A 1 180 ? -38.938 -8.353 59.955 1.00 96.06 180 ALA A N 1
ATOM 1457 C CA . ALA A 1 180 ? -39.111 -8.138 61.387 1.00 96.06 180 ALA A CA 1
ATOM 1458 C C . ALA A 1 180 ? -40.561 -7.757 61.726 1.00 96.06 180 ALA A C 1
ATOM 1460 O O . ALA A 1 180 ? -41.159 -8.370 62.614 1.00 96.06 180 ALA A O 1
ATOM 1461 N N . GLU A 1 181 ? -41.161 -6.833 60.973 1.00 95.75 181 GLU A N 1
ATOM 1462 C CA . GLU A 1 181 ? -42.573 -6.456 61.129 1.00 95.75 181 GLU A CA 1
ATOM 1463 C C . GLU A 1 181 ? -43.516 -7.634 60.874 1.00 95.75 181 GLU A C 1
ATOM 1465 O O . GLU A 1 181 ? -44.411 -7.900 61.676 1.00 95.75 181 GLU A O 1
ATOM 1470 N N . THR A 1 182 ? -43.267 -8.412 59.817 1.00 96.06 182 THR A N 1
ATOM 1471 C CA . THR A 1 182 ? -44.066 -9.606 59.504 1.00 96.06 182 THR A CA 1
ATOM 1472 C C . THR A 1 182 ? -44.039 -10.618 60.653 1.00 96.06 182 THR A C 1
ATOM 1474 O O . THR A 1 182 ? -45.078 -11.168 61.015 1.00 96.06 182 THR A O 1
ATOM 1477 N N . ARG A 1 183 ? -42.872 -10.849 61.274 1.00 96.25 183 ARG A N 1
ATOM 1478 C CA . ARG A 1 183 ? -42.752 -11.732 62.451 1.00 96.25 183 ARG A CA 1
ATOM 1479 C C . ARG A 1 183 ? -43.542 -11.207 63.646 1.00 96.25 183 ARG A C 1
ATOM 1481 O O . ARG A 1 183 ? -44.176 -11.996 64.343 1.00 96.25 183 ARG A O 1
ATOM 1488 N N . LYS A 1 184 ? -43.514 -9.892 63.877 1.00 96.50 184 LYS A N 1
ATOM 1489 C CA . LYS A 1 184 ? -44.264 -9.257 64.964 1.00 96.50 184 LYS A CA 1
ATOM 1490 C C . LYS A 1 184 ? -45.773 -9.425 64.764 1.00 96.50 184 LYS A C 1
ATOM 1492 O O . LYS A 1 184 ? -46.447 -9.907 65.668 1.00 96.50 184 LYS A O 1
ATOM 1497 N N . LEU A 1 185 ? -46.271 -9.139 63.561 1.00 95.44 185 LEU A N 1
ATOM 1498 C CA . LEU A 1 185 ? -47.680 -9.334 63.202 1.00 95.44 185 LEU A CA 1
ATOM 1499 C C . LEU A 1 185 ? -48.109 -10.803 63.301 1.00 95.44 185 LEU A C 1
ATOM 1501 O O . LEU A 1 185 ? -49.218 -11.092 63.743 1.00 95.44 185 LEU A O 1
ATOM 1505 N N . GLN A 1 186 ? -47.241 -11.749 62.928 1.00 95.38 186 GLN A N 1
ATOM 1506 C CA . GLN A 1 186 ? -47.511 -13.177 63.122 1.00 95.38 186 GLN A CA 1
ATOM 1507 C C . GLN A 1 186 ? -47.670 -13.531 64.603 1.00 95.38 186 GLN A C 1
ATOM 1509 O O . GLN A 1 186 ? -48.609 -14.246 64.950 1.00 95.38 186 GLN A O 1
ATOM 1514 N N . PHE A 1 187 ? -46.788 -13.023 65.468 1.00 94.75 187 PHE A N 1
ATOM 1515 C CA . PHE A 1 187 ? -46.872 -13.252 66.909 1.00 94.75 187 PHE A CA 1
ATOM 1516 C C . PHE A 1 187 ? -48.162 -12.667 67.501 1.00 94.75 187 PHE A C 1
ATOM 1518 O O . PHE A 1 187 ? -48.910 -13.383 68.168 1.00 94.75 187 PHE A O 1
ATOM 1525 N N . GLU A 1 188 ? -48.477 -11.409 67.180 1.00 95.19 188 GLU A N 1
ATOM 1526 C CA . GLU A 1 188 ? -49.732 -10.757 67.580 1.00 95.19 188 GLU A CA 1
ATOM 1527 C C . GLU A 1 188 ? -50.960 -11.537 67.077 1.00 95.19 188 GLU A C 1
ATOM 1529 O O . GLU A 1 188 ? -51.908 -11.770 67.826 1.00 95.19 188 GLU A O 1
ATOM 1534 N N . GLY A 1 189 ? -50.925 -12.031 65.835 1.00 94.69 189 GLY A N 1
ATOM 1535 C CA . GLY A 1 189 ? -51.981 -12.875 65.277 1.00 94.69 189 GLY A CA 1
ATOM 1536 C C . GLY A 1 189 ? -52.159 -14.202 66.023 1.00 94.69 189 GLY A C 1
ATOM 1537 O O . GLY A 1 189 ? -53.290 -14.651 66.219 1.00 94.69 189 GLY A O 1
ATOM 1538 N N . THR A 1 190 ? -51.069 -14.836 66.471 1.00 94.19 190 THR A N 1
ATOM 1539 C CA . THR A 1 190 ? -51.149 -16.064 67.280 1.00 94.19 190 THR A CA 1
ATOM 1540 C C . THR A 1 190 ? -51.681 -15.816 68.687 1.00 94.19 190 THR A C 1
ATOM 1542 O O . THR A 1 190 ? -52.492 -16.612 69.161 1.00 94.19 190 THR A O 1
ATOM 1545 N N . ASP A 1 191 ? -51.285 -14.710 69.317 1.00 95.19 191 ASP A N 1
ATOM 1546 C CA . ASP A 1 191 ? -51.745 -14.314 70.651 1.00 95.19 191 ASP A CA 1
ATOM 1547 C C . ASP A 1 191 ? -53.251 -14.020 70.651 1.00 95.19 191 ASP A C 1
ATOM 1549 O O . ASP A 1 191 ? -54.015 -14.617 71.411 1.00 95.19 191 ASP A O 1
ATOM 1553 N N . LEU A 1 192 ? -53.714 -13.214 69.687 1.00 95.00 192 LEU A N 1
ATOM 1554 C CA . LEU A 1 192 ? -55.140 -12.943 69.496 1.00 95.00 192 LEU A CA 1
ATOM 1555 C C . LEU A 1 192 ? -55.947 -14.220 69.243 1.00 95.00 192 LEU A C 1
ATOM 1557 O O . LEU A 1 192 ? -57.081 -14.335 69.711 1.00 95.00 192 LEU A O 1
ATOM 1561 N N . ARG A 1 193 ? -55.384 -15.197 68.518 1.00 95.69 193 ARG A N 1
ATOM 1562 C CA . ARG A 1 193 ? -56.039 -16.492 68.282 1.00 95.69 193 ARG A CA 1
ATOM 1563 C C . ARG A 1 193 ? -56.183 -17.300 69.573 1.00 95.69 193 ARG A C 1
ATOM 1565 O O . ARG A 1 193 ? -57.228 -17.920 69.765 1.00 95.69 193 ARG A O 1
ATOM 1572 N N . LEU A 1 194 ? -55.167 -17.291 70.438 1.00 95.38 194 LEU A N 1
ATOM 1573 C CA . LEU A 1 194 ? -55.212 -17.955 71.742 1.00 95.38 194 LEU A CA 1
ATOM 1574 C C . LEU A 1 194 ? -56.264 -17.300 72.644 1.00 95.38 194 LEU A C 1
ATOM 1576 O O . LEU A 1 194 ? -57.164 -17.988 73.120 1.00 95.38 194 LEU A O 1
ATOM 1580 N N . LYS A 1 195 ? -56.237 -15.967 72.755 1.00 95.38 195 LYS A N 1
ATOM 1581 C CA . LYS A 1 195 ? -57.217 -15.175 73.514 1.00 95.38 195 LYS A CA 1
ATOM 1582 C C . LYS A 1 195 ? -58.656 -15.438 73.062 1.00 95.38 195 LYS A C 1
ATOM 1584 O O . LYS A 1 195 ? -59.557 -15.604 73.878 1.00 95.38 195 LYS A O 1
ATOM 1589 N N . ASN A 1 196 ? -58.882 -15.513 71.747 1.00 95.06 196 ASN A N 1
ATOM 1590 C CA . ASN A 1 196 ? -60.195 -15.858 71.196 1.00 95.06 196 ASN A CA 1
ATOM 1591 C C . ASN A 1 196 ? -60.626 -17.285 71.563 1.00 95.06 196 ASN A C 1
ATOM 1593 O O . ASN A 1 196 ? -61.813 -17.536 71.755 1.00 95.06 196 ASN A O 1
ATOM 1597 N N . SER A 1 197 ? -59.686 -18.229 71.644 1.00 95.25 197 SER A N 1
ATOM 1598 C CA . SER A 1 197 ? -59.977 -19.596 72.082 1.00 95.25 197 SER A CA 1
ATOM 1599 C C . SER A 1 197 ? -60.367 -19.647 73.560 1.00 95.25 197 SER A C 1
ATOM 1601 O O . SER A 1 197 ? -61.315 -20.347 73.903 1.00 95.25 197 SER A O 1
ATOM 1603 N N . GLU A 1 198 ? -59.672 -18.897 74.416 1.00 95.25 198 GLU A N 1
ATOM 1604 C CA . GLU A 1 198 ? -59.987 -18.781 75.847 1.00 95.25 198 GLU A CA 1
ATOM 1605 C C . GLU A 1 198 ? -61.375 -18.174 76.058 1.00 95.25 198 GLU A C 1
ATOM 1607 O O . GLU A 1 198 ? -62.207 -18.767 76.738 1.00 95.25 198 GLU A O 1
ATOM 1612 N N . LEU A 1 199 ? -61.672 -17.059 75.383 1.00 95.38 199 LEU A N 1
ATOM 1613 C CA . LEU A 1 199 ? -62.992 -16.423 75.438 1.00 95.38 199 LEU A CA 1
ATOM 1614 C C . LEU A 1 199 ? -64.112 -17.357 74.967 1.00 95.38 199 LEU A C 1
ATOM 1616 O O . LEU A 1 199 ? -65.213 -17.321 75.507 1.00 95.38 199 LEU A O 1
ATOM 1620 N N . ARG A 1 200 ? -63.853 -18.209 73.966 1.00 94.62 200 ARG A N 1
ATOM 1621 C CA . ARG A 1 200 ? -64.823 -19.223 73.520 1.00 94.62 200 ARG A CA 1
ATOM 1622 C C . ARG A 1 200 ? -65.087 -20.287 74.584 1.00 94.62 200 ARG A C 1
ATOM 1624 O O . ARG A 1 200 ? -66.234 -20.704 74.719 1.00 94.62 200 ARG A O 1
ATOM 1631 N N . LEU A 1 201 ? -64.057 -20.726 75.309 1.00 93.75 201 LEU A N 1
ATOM 1632 C CA . LEU A 1 201 ? -64.206 -21.681 76.411 1.00 93.75 201 LEU A CA 1
ATOM 1633 C C . LEU A 1 201 ? -64.987 -21.057 77.567 1.00 93.75 201 LEU A C 1
ATOM 1635 O O . LEU A 1 201 ? -65.977 -21.630 78.007 1.00 93.75 201 LEU A O 1
ATOM 1639 N N . GLU A 1 202 ? -64.613 -19.848 77.981 1.00 93.38 202 GLU A N 1
ATOM 1640 C CA . GLU A 1 202 ? -65.302 -19.116 79.047 1.00 93.38 202 GLU A CA 1
ATOM 1641 C C . GLU A 1 202 ? -66.770 -18.835 78.683 1.00 93.38 202 GLU A C 1
ATOM 1643 O O . GLU A 1 202 ? -67.671 -18.988 79.508 1.00 93.38 202 GLU A O 1
ATOM 1648 N N . TYR A 1 203 ? -67.040 -18.487 77.420 1.00 92.81 203 TYR A N 1
ATOM 1649 C CA . TYR A 1 203 ? -68.404 -18.359 76.914 1.00 92.81 203 TYR A CA 1
ATOM 1650 C C . TYR A 1 203 ? -69.185 -19.675 77.037 1.00 92.81 203 TYR A C 1
ATOM 1652 O O . TYR A 1 203 ? -70.324 -19.652 77.494 1.00 92.81 203 TYR A O 1
ATOM 1660 N N . SER A 1 204 ? -68.578 -20.813 76.681 1.00 92.00 204 SER A N 1
ATOM 1661 C CA . SER A 1 204 ? -69.202 -22.136 76.829 1.00 92.00 204 SER A CA 1
ATOM 1662 C C . SER A 1 204 ? -69.532 -22.452 78.287 1.00 92.00 204 SER A C 1
ATOM 1664 O O . SER A 1 204 ? -70.665 -22.810 78.587 1.00 92.00 204 SER A O 1
ATOM 1666 N N . GLU A 1 205 ? -68.584 -22.254 79.205 1.00 93.38 205 GLU A N 1
ATOM 1667 C CA . GLU A 1 205 ? -68.802 -22.495 80.638 1.00 93.38 205 GLU A CA 1
ATOM 1668 C C . GLU A 1 205 ? -69.919 -21.615 81.207 1.00 93.38 205 GLU A C 1
ATOM 1670 O O . GLU A 1 205 ? -70.712 -22.046 82.043 1.00 93.38 205 GLU A O 1
ATOM 1675 N N . ASN A 1 206 ? -69.990 -20.358 80.767 1.00 92.19 206 ASN A N 1
ATOM 1676 C CA . ASN A 1 206 ? -71.047 -19.448 81.190 1.00 92.19 206 ASN A CA 1
ATOM 1677 C C . ASN A 1 206 ? -72.416 -19.865 80.638 1.00 92.19 206 ASN A C 1
ATOM 1679 O O . ASN A 1 206 ? -73.415 -19.724 81.343 1.00 92.19 206 ASN A O 1
ATOM 1683 N N . VAL A 1 207 ? -72.476 -20.404 79.417 1.00 93.56 207 VAL A N 1
ATOM 1684 C CA . VAL A 1 207 ? -73.702 -21.005 78.872 1.00 93.56 207 VAL A CA 1
ATOM 1685 C C . VAL A 1 207 ? -74.131 -22.208 79.713 1.00 93.56 207 VAL A C 1
ATOM 1687 O O . VAL A 1 207 ? -75.302 -22.277 80.082 1.00 93.56 207 VAL A O 1
ATOM 1690 N N . ASP A 1 208 ? -73.205 -23.093 80.090 1.00 91.31 208 ASP A N 1
ATOM 1691 C CA . ASP A 1 208 ? -73.508 -24.262 80.928 1.00 91.31 208 ASP A CA 1
ATOM 1692 C C . ASP A 1 208 ? -74.075 -23.836 82.295 1.00 91.31 208 ASP A C 1
ATOM 1694 O O . ASP A 1 208 ? -75.164 -24.267 82.682 1.00 91.31 208 ASP A O 1
ATOM 1698 N N . LYS A 1 209 ? -73.431 -22.875 82.973 1.00 92.19 209 LYS A N 1
ATOM 1699 C CA . LYS A 1 209 ? -73.940 -22.301 84.236 1.00 92.19 209 LYS A CA 1
ATOM 1700 C C . LYS A 1 209 ? -75.338 -21.699 84.084 1.00 92.19 209 LYS A C 1
ATOM 1702 O O . LYS A 1 209 ? -76.187 -21.886 84.952 1.00 92.19 209 LYS A O 1
ATOM 1707 N N . LEU A 1 210 ? -75.600 -20.978 82.988 1.00 90.06 210 LEU A N 1
ATOM 1708 C CA . LEU A 1 210 ? -76.934 -20.442 82.705 1.00 90.06 210 LEU A CA 1
ATOM 1709 C C . LEU A 1 210 ? -77.964 -21.560 82.523 1.00 90.06 210 LEU A C 1
ATOM 1711 O O . LEU A 1 210 ? -79.106 -21.393 82.949 1.00 90.06 210 LEU A O 1
ATOM 1715 N N . THR A 1 211 ? -77.592 -22.688 81.910 1.00 89.62 211 THR A N 1
ATOM 1716 C CA . THR A 1 211 ? -78.503 -23.834 81.786 1.00 89.62 211 THR A CA 1
ATOM 1717 C C . THR A 1 211 ? -78.806 -24.500 83.123 1.00 89.62 211 THR A C 1
ATOM 1719 O O . THR A 1 211 ? -79.957 -24.881 83.338 1.00 89.62 211 THR A O 1
ATOM 1722 N N . ASP A 1 212 ? -77.833 -24.584 84.031 1.00 90.75 212 ASP A N 1
ATOM 1723 C CA . ASP A 1 212 ? -78.040 -25.130 85.376 1.00 90.75 212 ASP A CA 1
ATOM 1724 C C . ASP A 1 212 ? -78.949 -24.226 86.215 1.00 90.75 212 ASP A C 1
ATOM 1726 O O . ASP A 1 212 ? -79.963 -24.692 86.728 1.00 90.75 212 ASP A O 1
ATOM 1730 N N . ILE A 1 213 ? -78.687 -22.913 86.238 1.00 90.25 213 ILE A N 1
ATOM 1731 C CA . ILE A 1 213 ? -79.565 -21.936 86.910 1.00 90.25 213 ILE A CA 1
ATOM 1732 C C . ILE A 1 213 ? -80.983 -21.992 86.328 1.00 90.25 213 ILE A C 1
ATOM 1734 O O . ILE A 1 213 ? -81.972 -21.896 87.050 1.00 90.25 213 ILE A O 1
ATOM 1738 N N . ARG A 1 214 ? -81.117 -22.165 85.008 1.00 88.88 214 ARG A N 1
ATOM 1739 C CA . ARG A 1 214 ? -82.431 -22.282 84.366 1.00 88.88 214 ARG A CA 1
ATOM 1740 C C . ARG A 1 214 ? -83.194 -23.520 84.837 1.00 88.88 214 ARG A C 1
ATOM 1742 O O . ARG A 1 214 ? -84.412 -23.433 84.953 1.00 88.88 214 ARG A O 1
ATOM 1749 N N . LYS A 1 215 ? -82.507 -24.638 85.099 1.00 89.00 215 LYS A N 1
ATOM 1750 C CA . LYS A 1 215 ? -83.121 -25.839 85.687 1.00 89.00 215 LYS A CA 1
ATOM 1751 C C . LYS A 1 215 ? -83.526 -25.608 87.138 1.00 89.00 215 LYS A C 1
ATOM 1753 O O . LYS A 1 215 ? -84.648 -25.961 87.472 1.00 89.00 215 LYS A O 1
ATOM 1758 N N . GLU A 1 216 ? -82.672 -24.987 87.954 1.00 87.75 216 GLU A N 1
ATOM 1759 C CA . GLU A 1 216 ? -83.007 -24.645 89.348 1.00 87.75 216 GLU A CA 1
ATOM 1760 C C . GLU A 1 216 ? -84.260 -23.765 89.413 1.00 87.75 216 GLU A C 1
ATOM 1762 O O . GLU A 1 216 ? -85.208 -24.093 90.117 1.00 87.75 216 GLU A O 1
ATOM 1767 N N . ILE A 1 217 ? -84.326 -22.711 88.591 1.00 86.44 217 ILE A N 1
ATOM 1768 C CA . ILE A 1 217 ? -85.522 -21.862 88.492 1.00 86.44 217 ILE A CA 1
ATOM 1769 C C . ILE A 1 217 ? -86.750 -22.692 88.098 1.00 86.44 217 ILE A C 1
ATOM 1771 O O . ILE A 1 217 ? -87.830 -22.472 88.630 1.00 86.44 217 ILE A O 1
ATOM 1775 N N . GLU A 1 218 ? -86.620 -23.640 87.167 1.00 87.06 218 GLU A N 1
ATOM 1776 C CA . GLU A 1 218 ? -87.731 -24.483 86.708 1.00 87.06 218 GLU A CA 1
ATOM 1777 C C . GLU A 1 218 ? -88.191 -25.494 87.778 1.00 87.06 218 GLU A C 1
ATOM 1779 O O . GLU A 1 218 ? -89.377 -25.830 87.843 1.00 87.06 218 GLU A O 1
ATOM 1784 N N . GLU A 1 219 ? -87.281 -25.969 88.630 1.00 85.44 219 GLU A N 1
ATOM 1785 C CA . GLU A 1 219 ? -87.578 -26.792 89.808 1.00 85.44 219 GLU A CA 1
ATOM 1786 C C . GLU A 1 219 ? -88.283 -25.978 90.894 1.00 85.44 219 GLU A C 1
ATOM 1788 O O . GLU A 1 219 ? -89.360 -26.381 91.341 1.00 85.44 219 GLU A O 1
ATOM 1793 N N . ASP A 1 220 ? -87.756 -24.799 91.227 1.00 85.75 220 ASP A N 1
ATOM 1794 C CA . ASP A 1 220 ? -88.384 -23.850 92.149 1.00 85.75 220 ASP A CA 1
ATOM 1795 C C . ASP A 1 220 ? -89.784 -23.447 91.660 1.00 85.75 220 ASP A C 1
ATOM 1797 O O . ASP A 1 220 ? -90.725 -23.357 92.451 1.00 85.75 220 ASP A O 1
ATOM 1801 N N . GLN A 1 221 ? -89.964 -23.267 90.346 1.00 80.44 221 GLN A N 1
ATOM 1802 C CA . GLN A 1 221 ? -91.263 -22.977 89.736 1.00 80.44 221 GLN A CA 1
ATOM 1803 C C . GLN A 1 221 ? -92.248 -24.137 89.940 1.00 80.44 221 GLN A C 1
ATOM 1805 O O . GLN A 1 221 ? -93.384 -23.917 90.355 1.00 80.44 221 GLN A O 1
ATOM 1810 N N . LYS A 1 222 ? -91.814 -25.383 89.693 1.00 84.75 222 LYS A N 1
ATOM 1811 C CA . LYS A 1 222 ? -92.638 -26.583 89.923 1.00 84.75 222 LYS A CA 1
ATOM 1812 C C . LYS A 1 222 ? -92.994 -26.751 91.396 1.00 84.75 222 LYS A C 1
ATOM 1814 O O . LYS A 1 222 ? -94.099 -27.194 91.714 1.00 84.75 222 LYS A O 1
ATOM 1819 N N . GLU A 1 223 ? -92.071 -26.432 92.296 1.00 81.81 223 GLU A N 1
ATOM 1820 C CA . GLU A 1 223 ? -92.319 -26.475 93.732 1.00 81.81 223 GLU A CA 1
ATOM 1821 C C . GLU A 1 223 ? -93.312 -25.386 94.158 1.00 81.81 223 GLU A C 1
ATOM 1823 O O . GLU A 1 223 ? -94.275 -25.684 94.867 1.00 81.81 223 GLU A O 1
ATOM 1828 N N . ALA A 1 224 ? -93.167 -24.159 93.658 1.00 76.75 224 ALA A N 1
ATOM 1829 C CA . ALA A 1 224 ? -94.137 -23.087 93.864 1.00 76.75 224 ALA A CA 1
ATOM 1830 C C . ALA A 1 224 ? -95.535 -23.458 93.330 1.00 76.75 224 ALA A C 1
ATOM 1832 O O . ALA A 1 224 ? -96.527 -23.282 94.042 1.00 76.75 224 ALA A O 1
ATOM 1833 N N . ASP A 1 225 ? -95.623 -24.046 92.133 1.00 82.44 225 ASP A N 1
ATOM 1834 C CA . ASP A 1 225 ? -96.878 -24.538 91.548 1.00 82.44 225 ASP A CA 1
ATOM 1835 C C . ASP A 1 225 ? -97.514 -25.640 92.417 1.00 82.44 225 ASP A C 1
ATOM 1837 O O . ASP A 1 225 ? -98.733 -25.672 92.615 1.00 82.44 225 ASP A O 1
ATOM 1841 N N . LYS A 1 226 ? -96.697 -26.522 93.008 1.00 81.31 226 LYS A N 1
ATOM 1842 C CA . LYS A 1 226 ? -97.147 -27.551 93.959 1.00 81.31 226 LYS A CA 1
ATOM 1843 C C . LYS A 1 226 ? -97.696 -26.936 95.252 1.00 81.31 226 LYS A C 1
ATOM 1845 O O . LYS A 1 226 ? -98.748 -27.368 95.724 1.00 81.31 226 LYS A O 1
ATOM 1850 N N . TRP A 1 227 ? -97.027 -25.929 95.817 1.00 75.06 227 TRP A N 1
ATOM 1851 C CA . TRP A 1 227 ? -97.515 -25.202 96.996 1.00 75.06 227 TRP A CA 1
ATOM 1852 C C . TRP A 1 227 ? -98.801 -24.414 96.704 1.00 75.06 227 TRP A C 1
ATOM 1854 O O . TRP A 1 227 ? -99.702 -24.397 97.548 1.00 75.06 227 TRP A O 1
ATOM 1864 N N . MET A 1 228 ? -98.943 -23.836 95.506 1.00 73.62 228 MET A N 1
ATOM 1865 C CA . MET A 1 228 ? -100.195 -23.211 95.061 1.00 73.62 228 MET A CA 1
ATOM 1866 C C . MET A 1 228 ? -101.347 -24.218 94.986 1.00 73.62 228 MET A C 1
ATOM 1868 O O . MET A 1 228 ? -102.410 -23.955 95.544 1.00 73.62 228 MET A O 1
ATOM 1872 N N . MET A 1 229 ? -101.126 -25.402 94.403 1.00 70.38 229 MET A N 1
ATOM 1873 C CA . MET A 1 229 ? -102.134 -26.471 94.358 1.00 70.38 229 MET A CA 1
ATOM 1874 C C . MET A 1 229 ? -102.588 -26.907 95.760 1.00 70.38 229 MET A C 1
ATOM 1876 O O . MET A 1 229 ? -103.781 -27.102 95.976 1.00 70.38 229 MET A O 1
ATOM 1880 N N . ILE A 1 230 ? -101.666 -27.005 96.730 1.00 69.25 230 ILE A N 1
ATOM 1881 C CA . ILE A 1 230 ? -101.989 -27.335 98.131 1.00 69.25 230 ILE A CA 1
ATOM 1882 C C . ILE A 1 230 ? -102.836 -26.226 98.780 1.00 69.25 230 ILE A C 1
ATOM 1884 O O . ILE A 1 230 ? -103.857 -26.527 99.402 1.00 69.25 230 ILE A O 1
ATOM 1888 N N . SER A 1 231 ? -102.453 -24.956 98.600 1.00 64.44 231 SER A N 1
ATOM 1889 C CA . SER A 1 231 ? -103.222 -23.780 99.049 1.00 64.44 231 SER A CA 1
ATOM 1890 C C . SER A 1 231 ? -104.644 -23.780 98.484 1.00 64.44 231 SER A C 1
ATOM 1892 O O . SER A 1 231 ? -105.611 -23.545 99.212 1.00 64.44 231 SER A O 1
ATOM 1894 N N . ASP A 1 232 ? -104.779 -24.071 97.194 1.00 62.84 232 ASP A N 1
ATOM 1895 C CA . ASP A 1 232 ? -106.073 -24.068 96.528 1.00 62.84 232 ASP A CA 1
ATOM 1896 C C . ASP A 1 232 ? -106.930 -25.263 96.967 1.00 62.84 232 ASP A C 1
ATOM 1898 O O . ASP A 1 232 ? -108.116 -25.077 97.216 1.00 62.84 232 ASP A O 1
ATOM 1902 N N . THR A 1 233 ? -106.361 -26.449 97.220 1.00 57.41 233 THR A N 1
ATOM 1903 C CA . THR A 1 233 ? -107.110 -27.557 97.855 1.00 57.41 233 THR A CA 1
ATOM 1904 C C . THR A 1 233 ? -107.513 -27.281 99.307 1.00 57.41 233 THR A C 1
ATOM 1906 O O . THR A 1 233 ? -108.587 -27.714 99.725 1.00 57.41 233 THR A O 1
ATOM 1909 N N . ALA A 1 234 ? -106.715 -26.526 100.070 1.00 56.41 234 ALA A N 1
ATOM 1910 C CA . ALA A 1 234 ? -107.043 -26.142 101.446 1.00 56.41 234 ALA A CA 1
ATOM 1911 C C . ALA A 1 234 ? -108.196 -25.121 101.523 1.00 56.41 234 ALA A C 1
ATOM 1913 O O . ALA A 1 234 ? -108.955 -25.129 102.488 1.00 56.41 234 ALA A O 1
ATOM 1914 N N . LYS A 1 235 ? -108.389 -24.290 100.488 1.00 54.84 235 LYS A N 1
ATOM 1915 C CA . LYS A 1 235 ? -109.529 -23.357 100.382 1.00 54.84 235 LYS A CA 1
ATOM 1916 C C . LYS A 1 235 ? -110.869 -24.024 100.042 1.00 54.84 235 LYS A C 1
ATOM 1918 O O . LYS A 1 235 ? -111.898 -23.366 100.146 1.00 54.84 235 LYS A O 1
ATOM 1923 N N . TRP A 1 236 ? -110.882 -25.296 99.637 1.00 51.44 236 TRP A N 1
ATOM 1924 C CA . TRP A 1 236 ? -112.107 -26.025 99.270 1.00 51.44 236 TRP A CA 1
ATOM 1925 C C . TRP A 1 236 ? -112.593 -27.024 100.342 1.00 51.44 236 TRP A C 1
ATOM 1927 O O . TRP A 1 236 ? -113.548 -27.756 100.081 1.00 51.44 236 TRP A O 1
ATOM 1937 N N . GLN A 1 237 ? -111.987 -27.067 101.541 1.00 46.56 237 GLN A N 1
ATOM 1938 C CA . GLN A 1 237 ? -112.377 -28.003 102.615 1.00 46.56 237 GLN A CA 1
ATOM 1939 C C . GLN A 1 237 ? -112.977 -27.395 103.900 1.00 46.56 237 GLN A C 1
ATOM 1941 O O . GLN A 1 237 ? -113.436 -28.173 104.733 1.00 46.56 237 GLN A O 1
ATOM 1946 N N . THR A 1 238 ? -113.091 -26.071 104.052 1.00 39.03 238 THR A N 1
ATOM 1947 C CA . THR A 1 238 ? -113.825 -25.388 105.151 1.00 39.03 238 THR A CA 1
ATOM 1948 C C . THR A 1 238 ? -114.039 -23.924 104.816 1.00 39.03 238 THR A C 1
ATOM 1950 O O . THR A 1 238 ? -115.087 -23.378 105.222 1.00 39.03 238 THR A O 1
#